Protein AF-A0A970KGZ6-F1 (afdb_monomer)

Solvent-accessible surface area (backbone atoms only — not comparable to full-atom values): 13836 Å² total; per-residue (Å²): 136,69,72,70,84,60,48,42,83,44,35,55,27,47,69,40,84,90,79,71,45,76,45,68,48,40,75,11,31,37,67,40,60,67,63,24,50,52,50,54,74,71,50,61,96,90,60,86,74,73,79,39,72,42,81,36,76,41,87,28,43,56,75,26,55,44,77,35,38,55,35,50,68,89,40,54,32,30,23,47,38,32,51,36,75,65,39,76,87,37,41,64,61,40,50,52,52,30,59,77,66,72,48,44,29,23,38,23,39,15,30,57,39,37,71,76,35,49,70,56,47,29,48,48,36,75,70,63,31,44,60,30,37,19,31,20,80,67,58,66,53,72,78,48,52,62,70,53,48,42,49,28,44,52,56,22,46,55,52,41,27,75,56,48,76,48,84,53,56,39,29,34,49,40,95,72,42,70,46,73,62,50,30,39,44,38,16,78,73,56,17,37,38,44,59,50,66,39,77,47,60,52,91,74,66,50,56,32,66,55,35,32,66,64,42,47,82,71,60,48,44,12,30,22,35,37,44,52,53,41,72,43,45,50,67,18,44,68,58,36,56,48,46,36,42,77,69,62,33,44,68,31,26,54,66,60,46,67,67,66,126

Nearest PDB structures (foldseek):
  6hm9-assembly1_A  TM=7.485E-01  e=3.552E-29  Bacillus anthracis
  6hpa-assembly1_A  TM=7.482E-01  e=5.480E-29  Bacillus anthracis
  7bkf-assembly1_A  TM=7.479E-01  e=1.387E-28  Bacillus anthracis
  5o6y-assembly1_A  TM=9.621E-01  e=3.958E-22  Bacillus cereus ATCC 14579
  5o6y-assembly4_D  TM=9.610E-01  e=2.872E-21  Bacillus cereus ATCC 14579

Secondary structure (DSSP, 8-state):
--GGGG-B--B--EEETTTTEEEPPB-EEEE-HHHHHHHHHHSPTTPPPPPPEEEE--SS-GGGGS-BSB--TTS-EEEEEEEESS-TTTHHHHHHHHHHTT---EEEE-HHHHHH-HHHHHHHHHTTPEEEE--SS---GGGS-HHHHHHHHHHHHHHHHHHHS----EEPPGGG---HHHHHHHHHTT-EEB--SEE--GGG---HHHHHHHHTTT--TTEEEEE-S-HHHHHHHHHHHHHHHHTTPEE--HHHHHH--

Mean predicted aligned error: 4.46 Å

Foldseek 3Di:
DDQVVQWFDKAAWAQDPVVRDTRFIGKTKDFPPVVQVVQVVVDDVPDDGDTDIDIHYDLFGPQLLDAAAFFDQVALAEAEEAEDPDQLVLLVLLLVLCVVLVFAHEYAYAQCSCVVVLVSLQVSLVSPHHYHHAFHPLDQLVPDDLVVLLVRGVVSQVSSCVRRVDRDQEYEYRPNDDDSSNSRSSSVVSHRHYDFPFELVCVVVDALVSSQVRDLVPDGQGGYYYDYSDPRCSVNVVVNSVSSVVVVHDYDYPCCRHPDD

Sequence (261 aa):
MIAEEYVTVPQDAYYDEATGELHGEVVGTWVDVAATVANILAAAPGERVQLVVLDVLPTIRRSLFEPVYRGNPERPYVSLAINVDWGQEILPKMLDVLDQHQVAATFFLTGRWAQANPALAKMIASRGHEIGNHGYWHAHPNSLSAKDLEKLIVDNENLLDELTGQSNKLFAPPYGEFNERVLATAASLGYRTILWSLDTRDWQDPSPQEIVNRIVPKAENGSIILMHPKANTVQALPQLIKGLREKNLRLVPVGELLWHD

pLDDT: mean 95.51, std 7.15, range [43.69, 98.94]

Radius of gyration: 22.19 Å; Cα contacts (8 Å, |Δi|>4): 539; chains: 1; bounding box: 51×38×76 Å

Structure (mmCIF, N/CA/C/O backbone):
data_AF-A0A970KGZ6-F1
#
_entry.id   AF-A0A970KGZ6-F1
#
loop_
_atom_site.group_PDB
_atom_site.id
_atom_site.type_symbol
_atom_site.label_atom_id
_atom_site.label_alt_id
_atom_site.label_comp_id
_atom_site.label_asym_id
_atom_site.label_entity_id
_atom_site.label_seq_id
_atom_site.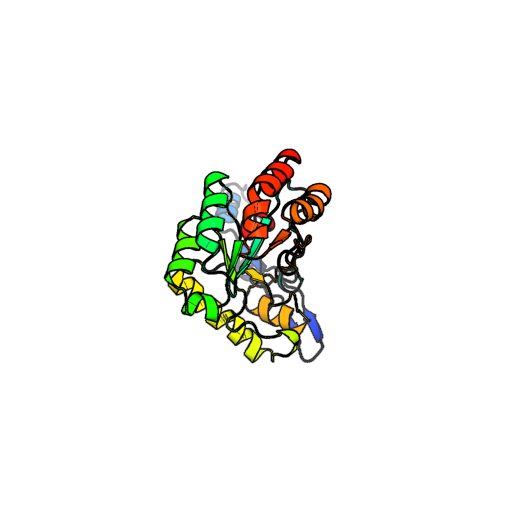pdbx_PDB_ins_code
_atom_site.Cartn_x
_atom_site.Cartn_y
_atom_site.Cartn_z
_atom_site.occupancy
_atom_site.B_iso_or_equiv
_atom_site.auth_seq_id
_atom_site.auth_comp_id
_atom_site.auth_asym_id
_atom_site.auth_atom_id
_atom_site.pdbx_PDB_model_num
ATOM 1 N N . MET A 1 1 ? 15.776 -9.618 -44.401 1.00 51.56 1 MET A N 1
ATOM 2 C CA . MET A 1 1 ? 16.091 -9.183 -43.027 1.00 51.56 1 MET A CA 1
ATOM 3 C C . MET A 1 1 ? 15.578 -10.252 -42.094 1.00 51.56 1 MET A C 1
ATOM 5 O O . MET A 1 1 ? 14.444 -10.680 -42.270 1.00 51.56 1 MET A O 1
ATOM 9 N N . ILE A 1 2 ? 16.427 -10.733 -41.195 1.00 56.06 2 ILE A N 1
ATOM 10 C CA . ILE A 1 2 ? 16.068 -11.706 -40.160 1.00 56.06 2 ILE A CA 1
ATOM 11 C C . ILE A 1 2 ? 15.562 -10.909 -38.955 1.00 56.06 2 ILE A C 1
ATOM 13 O O . ILE A 1 2 ? 16.212 -9.957 -38.538 1.00 56.06 2 ILE A O 1
ATOM 17 N N . ALA A 1 3 ? 14.378 -11.254 -38.443 1.00 59.91 3 ALA A N 1
ATOM 18 C CA . ALA A 1 3 ? 13.702 -10.526 -37.363 1.00 59.91 3 ALA A CA 1
ATOM 19 C C . ALA A 1 3 ? 14.538 -10.422 -36.069 1.00 59.91 3 ALA A C 1
ATOM 21 O O . ALA A 1 3 ? 14.301 -9.531 -35.260 1.00 59.91 3 ALA A O 1
ATOM 22 N N . GLU A 1 4 ? 15.534 -11.296 -35.902 1.00 63.09 4 GLU A N 1
ATOM 23 C CA . GLU A 1 4 ? 16.429 -11.371 -34.741 1.00 63.09 4 GLU A CA 1
ATOM 24 C C . GLU A 1 4 ? 17.232 -10.083 -34.495 1.00 63.09 4 GLU A C 1
ATOM 26 O O . GLU A 1 4 ? 17.502 -9.760 -33.345 1.00 63.09 4 GLU A O 1
ATOM 31 N N . GLU A 1 5 ? 17.548 -9.300 -35.533 1.00 73.00 5 GLU A N 1
ATOM 32 C CA . GLU A 1 5 ? 18.275 -8.023 -35.381 1.00 73.00 5 GLU A CA 1
ATOM 33 C C . GLU A 1 5 ? 17.427 -6.914 -34.727 1.00 73.00 5 GLU A C 1
ATOM 35 O O . GLU A 1 5 ? 17.964 -5.893 -34.303 1.00 73.00 5 GLU A O 1
ATOM 40 N N . TYR A 1 6 ? 16.106 -7.106 -34.643 1.00 74.44 6 TYR A N 1
ATOM 41 C CA . TYR A 1 6 ? 15.144 -6.126 -34.123 1.00 74.44 6 TYR A CA 1
ATOM 42 C C . TYR A 1 6 ? 14.560 -6.517 -32.763 1.00 74.44 6 TYR A C 1
ATOM 44 O O . TYR A 1 6 ? 13.757 -5.768 -32.200 1.00 74.44 6 TYR A O 1
ATOM 52 N N . VAL A 1 7 ? 14.954 -7.675 -32.229 1.00 85.62 7 VAL A N 1
ATOM 53 C CA . VAL A 1 7 ? 14.540 -8.135 -30.906 1.00 85.62 7 VAL A CA 1
ATOM 54 C C . VAL A 1 7 ? 15.624 -7.771 -29.902 1.00 85.62 7 VAL A C 1
ATOM 56 O O . VAL A 1 7 ? 16.755 -8.244 -29.998 1.00 85.62 7 VAL A O 1
ATOM 59 N N . THR A 1 8 ? 15.276 -6.946 -28.920 1.00 91.94 8 THR A N 1
ATOM 60 C CA . THR A 1 8 ? 16.162 -6.619 -27.799 1.00 91.94 8 THR A CA 1
ATOM 61 C C . THR A 1 8 ? 15.515 -7.060 -26.494 1.00 91.94 8 THR A C 1
ATOM 63 O O . THR A 1 8 ? 14.321 -6.859 -26.274 1.00 91.94 8 THR A O 1
ATOM 66 N N . VAL A 1 9 ? 16.295 -7.718 -25.635 1.00 91.12 9 VAL A N 1
ATOM 67 C CA . VAL A 1 9 ? 15.815 -8.190 -24.331 1.00 91.12 9 VAL A CA 1
ATOM 68 C C . VAL A 1 9 ? 15.761 -6.993 -23.376 1.00 91.12 9 VAL A C 1
ATOM 70 O O . VAL A 1 9 ? 16.773 -6.294 -23.261 1.00 91.12 9 VAL A O 1
ATOM 73 N N . PRO A 1 10 ? 14.625 -6.737 -22.698 1.00 94.62 10 PRO A N 1
ATOM 74 C CA . PRO A 1 10 ? 14.550 -5.668 -21.710 1.00 94.62 10 PRO A CA 1
ATOM 75 C C . PRO A 1 10 ? 15.503 -5.932 -20.544 1.00 94.62 10 PRO A C 1
ATOM 77 O O . PRO A 1 10 ? 15.764 -7.083 -20.189 1.00 94.62 10 PRO A O 1
ATOM 80 N N . GLN A 1 11 ? 15.997 -4.862 -19.928 1.00 95.88 11 GLN A N 1
ATOM 81 C CA . GLN A 1 11 ? 16.842 -4.941 -18.738 1.00 95.88 11 GLN A CA 1
ATOM 82 C C . GLN A 1 11 ? 16.155 -4.240 -17.576 1.00 95.88 11 GLN A C 1
ATOM 84 O O . GLN A 1 11 ? 15.704 -3.101 -17.704 1.00 95.88 11 GLN A O 1
ATOM 89 N N . ASP A 1 12 ? 16.083 -4.941 -16.453 1.00 96.12 12 ASP A N 1
ATOM 90 C CA . ASP A 1 12 ? 15.502 -4.444 -15.215 1.00 96.12 12 ASP A CA 1
ATOM 91 C C . ASP A 1 12 ? 16.343 -3.308 -14.616 1.00 96.12 12 ASP A C 1
ATOM 93 O O . ASP A 1 12 ? 17.575 -3.326 -14.666 1.00 96.12 12 ASP A O 1
ATOM 97 N N . ALA A 1 13 ? 15.666 -2.330 -14.014 1.00 95.75 13 ALA A N 1
ATOM 98 C CA . ALA A 1 13 ? 16.318 -1.370 -13.132 1.00 95.75 13 ALA A CA 1
ATOM 99 C C . ALA A 1 13 ? 16.872 -2.093 -11.897 1.00 95.75 13 ALA A C 1
ATOM 101 O O . ALA A 1 13 ? 16.233 -2.998 -11.356 1.00 95.75 13 ALA A O 1
ATOM 102 N N . TYR A 1 14 ? 18.033 -1.663 -11.410 1.00 94.62 14 TYR A N 1
ATOM 103 C CA . TYR A 1 14 ? 18.644 -2.234 -10.212 1.00 94.62 14 TYR A CA 1
ATOM 104 C C . TYR A 1 14 ? 19.423 -1.183 -9.422 1.00 94.62 14 TYR A C 1
ATOM 106 O O . TYR A 1 14 ? 19.911 -0.195 -9.972 1.00 94.62 14 TYR A O 1
ATOM 114 N N . TYR A 1 15 ? 19.540 -1.409 -8.117 1.00 94.06 15 TYR A N 1
ATOM 115 C CA . TYR A 1 15 ? 20.363 -0.600 -7.226 1.00 94.06 15 TYR A CA 1
ATOM 116 C C . TYR A 1 15 ? 21.698 -1.310 -6.997 1.00 94.06 15 TYR A C 1
ATOM 118 O O . TYR A 1 15 ? 21.719 -2.467 -6.572 1.00 94.06 15 TYR A O 1
ATOM 126 N N . ASP A 1 16 ? 22.801 -0.637 -7.304 1.00 92.50 16 ASP A N 1
ATOM 127 C CA . ASP A 1 16 ? 24.147 -1.139 -7.050 1.00 92.50 16 ASP A CA 1
ATOM 128 C C . ASP A 1 16 ? 24.566 -0.762 -5.624 1.00 92.50 16 ASP A C 1
ATOM 130 O O . ASP A 1 16 ? 24.870 0.392 -5.329 1.00 92.50 16 ASP A O 1
ATOM 134 N N . GLU A 1 17 ? 24.590 -1.741 -4.718 1.00 85.38 17 GLU A N 1
ATOM 135 C CA . GLU A 1 17 ? 24.978 -1.507 -3.323 1.00 85.38 17 GLU A CA 1
ATOM 136 C C . GLU A 1 17 ? 26.451 -1.097 -3.155 1.00 85.38 17 GLU A C 1
ATOM 138 O O . GLU A 1 17 ? 26.798 -0.474 -2.151 1.00 85.38 17 GLU A O 1
ATOM 143 N N . ALA A 1 18 ? 27.332 -1.445 -4.100 1.00 89.69 18 ALA A N 1
ATOM 144 C CA . ALA A 1 18 ? 28.751 -1.115 -4.009 1.00 89.69 18 ALA A CA 1
ATOM 145 C C . ALA A 1 18 ? 29.019 0.353 -4.363 1.00 89.69 18 ALA A C 1
ATOM 147 O O . ALA A 1 18 ? 29.930 0.963 -3.795 1.00 89.69 18 ALA A O 1
ATOM 148 N N . THR A 1 19 ? 28.241 0.915 -5.290 1.00 92.31 19 THR A N 1
ATOM 149 C CA . THR A 1 19 ? 28.380 2.308 -5.747 1.00 92.31 19 THR A CA 1
ATOM 150 C C . THR A 1 19 ? 27.342 3.250 -5.133 1.00 92.31 19 THR A C 1
ATOM 152 O O . THR A 1 19 ? 27.587 4.453 -5.061 1.00 92.31 19 THR A O 1
ATOM 155 N N . GLY A 1 20 ? 26.213 2.720 -4.654 1.00 89.06 20 GLY A N 1
ATOM 156 C CA . GLY A 1 20 ? 25.050 3.489 -4.207 1.00 89.06 20 GLY A CA 1
ATOM 157 C C . GLY A 1 20 ? 24.216 4.062 -5.359 1.00 89.06 20 GLY A C 1
ATOM 158 O O . GLY A 1 20 ? 23.405 4.962 -5.139 1.00 89.06 20 GLY A O 1
ATOM 159 N N . GLU A 1 21 ? 24.428 3.597 -6.594 1.00 93.62 21 GLU A N 1
ATOM 160 C CA . GLU A 1 21 ? 23.767 4.136 -7.783 1.00 93.62 21 GLU A CA 1
ATOM 161 C C . GLU A 1 21 ? 22.531 3.319 -8.187 1.00 93.62 21 GLU A C 1
ATOM 163 O O . GLU A 1 21 ? 22.540 2.088 -8.234 1.00 93.62 21 GLU A O 1
ATOM 168 N N . LEU A 1 22 ? 21.449 4.026 -8.531 1.00 94.31 22 LEU A N 1
ATOM 169 C CA . LEU A 1 22 ? 20.266 3.434 -9.154 1.00 94.31 22 LEU A CA 1
ATOM 170 C C . LEU A 1 22 ? 20.417 3.454 -10.676 1.00 94.31 22 LEU A C 1
ATOM 172 O O . LEU A 1 22 ? 20.326 4.513 -11.310 1.00 94.31 22 LEU A O 1
ATOM 176 N N . HIS A 1 23 ? 20.576 2.273 -11.261 1.00 95.06 23 HIS A N 1
ATOM 177 C CA . HIS A 1 23 ? 20.594 2.075 -12.701 1.00 95.06 23 HIS A CA 1
ATOM 178 C C . HIS A 1 23 ? 19.160 1.945 -13.217 1.00 95.06 23 HIS A C 1
ATOM 180 O O . HIS A 1 23 ? 18.370 1.141 -12.723 1.00 95.06 23 HIS A O 1
ATOM 186 N N . GLY A 1 24 ? 18.811 2.790 -14.190 1.00 93.25 24 GLY A N 1
ATOM 187 C CA . GLY A 1 24 ? 17.494 2.776 -14.820 1.00 93.25 24 GLY A CA 1
ATOM 188 C C . GLY A 1 24 ? 17.298 1.568 -15.728 1.00 93.25 24 GLY A C 1
ATOM 189 O O . GLY A 1 24 ? 18.258 0.950 -16.185 1.00 93.25 24 GLY A O 1
ATOM 190 N N . GLU A 1 25 ? 16.038 1.264 -15.997 1.00 95.44 25 GLU A N 1
ATOM 191 C CA . GLU A 1 25 ? 15.664 0.165 -16.866 1.00 95.44 25 GLU A CA 1
ATOM 192 C C . GLU A 1 25 ? 15.932 0.449 -18.355 1.00 95.44 25 GLU A C 1
ATOM 194 O O . GLU A 1 25 ? 15.947 1.602 -18.798 1.00 95.44 25 GLU A O 1
ATOM 199 N N . VAL A 1 26 ? 16.088 -0.615 -19.149 1.00 95.56 26 VAL A N 1
ATOM 200 C CA . VAL A 1 26 ? 16.177 -0.543 -20.616 1.00 95.56 26 VAL A CA 1
ATOM 201 C C . VAL A 1 26 ? 14.972 -1.254 -21.222 1.00 95.56 26 VAL A C 1
ATOM 203 O O . VAL A 1 26 ? 14.750 -2.439 -20.974 1.00 95.56 26 VAL A O 1
ATOM 206 N N . VAL A 1 27 ? 14.196 -0.528 -22.030 1.00 94.69 27 VAL A N 1
ATOM 207 C CA . VAL A 1 27 ? 13.050 -1.079 -22.767 1.00 94.69 27 VAL A CA 1
ATOM 208 C C . VAL A 1 27 ? 13.557 -1.967 -23.899 1.00 94.69 27 VAL A C 1
ATOM 210 O O . VAL A 1 27 ? 14.411 -1.557 -24.685 1.00 94.69 27 VAL A O 1
ATOM 213 N N . GLY A 1 28 ? 13.043 -3.193 -23.946 1.00 93.50 28 GLY A N 1
ATOM 214 C CA . GLY A 1 28 ? 13.308 -4.140 -25.017 1.00 93.50 28 GLY A CA 1
ATOM 215 C C . GLY A 1 28 ? 12.360 -3.938 -26.194 1.00 93.50 28 GLY A C 1
ATOM 216 O O . GLY A 1 28 ? 11.395 -3.180 -26.124 1.00 93.50 28 GLY A O 1
ATOM 217 N N . THR A 1 29 ? 12.589 -4.678 -27.269 1.00 94.12 29 THR A N 1
ATOM 218 C CA . THR A 1 29 ? 11.757 -4.639 -28.474 1.00 94.12 29 THR A CA 1
ATOM 219 C C . THR A 1 29 ? 11.398 -6.045 -28.921 1.00 94.12 29 THR A C 1
ATOM 221 O O . THR A 1 29 ? 12.220 -6.960 -28.867 1.00 94.12 29 THR A O 1
ATOM 224 N N . TRP A 1 30 ? 10.170 -6.216 -29.402 1.00 92.00 30 TRP A N 1
ATOM 225 C CA . TRP A 1 30 ? 9.694 -7.450 -30.017 1.00 92.00 30 TRP A CA 1
ATOM 226 C C . TRP A 1 30 ? 9.079 -7.164 -31.381 1.00 92.00 30 TRP A C 1
ATOM 228 O O . TRP A 1 30 ? 8.458 -6.124 -31.583 1.00 92.00 30 TRP A O 1
ATOM 238 N N . VAL A 1 31 ? 9.221 -8.092 -32.326 1.00 93.06 31 VAL A N 1
ATOM 239 C CA . VAL A 1 31 ? 8.595 -7.963 -33.646 1.00 93.06 31 VAL A CA 1
ATOM 240 C C . VAL A 1 31 ? 7.187 -8.546 -33.596 1.00 93.06 31 VAL A C 1
ATOM 242 O O . VAL A 1 31 ? 7.008 -9.743 -33.363 1.00 93.06 31 VAL A O 1
ATOM 245 N N . ASP A 1 32 ? 6.180 -7.723 -33.877 1.00 92.81 32 ASP A N 1
ATOM 246 C CA . ASP A 1 32 ? 4.829 -8.207 -34.140 1.00 92.81 32 ASP A CA 1
ATOM 247 C C . ASP A 1 32 ? 4.807 -8.873 -35.518 1.00 92.81 32 ASP A C 1
ATOM 249 O O . ASP A 1 32 ? 4.646 -8.235 -36.564 1.00 92.81 32 ASP A O 1
ATOM 253 N N . VAL A 1 33 ? 5.021 -10.189 -35.514 1.00 91.69 33 VAL A N 1
ATOM 254 C CA . VAL A 1 33 ? 5.060 -11.003 -36.731 1.00 91.69 33 VAL A CA 1
ATOM 255 C C . VAL A 1 33 ? 3.728 -10.934 -37.470 1.00 91.69 33 VAL A C 1
ATOM 257 O O . VAL A 1 33 ? 3.727 -10.847 -38.695 1.00 91.69 33 VAL A O 1
ATOM 260 N N . ALA A 1 34 ? 2.599 -10.942 -36.759 1.00 92.88 34 ALA A N 1
ATOM 261 C CA . ALA A 1 34 ? 1.285 -10.951 -37.389 1.00 92.88 34 ALA A CA 1
ATOM 262 C C . ALA A 1 34 ? 1.017 -9.628 -38.116 1.00 92.88 34 ALA A C 1
ATOM 264 O O . ALA A 1 34 ? 0.676 -9.637 -39.301 1.00 92.88 34 ALA A O 1
ATOM 265 N N . ALA A 1 35 ? 1.243 -8.496 -37.444 1.00 93.56 35 ALA A N 1
ATOM 266 C CA . ALA A 1 35 ? 1.078 -7.176 -38.044 1.00 93.56 35 ALA A CA 1
ATOM 267 C C . ALA A 1 35 ? 2.090 -6.931 -39.173 1.00 93.56 35 ALA A C 1
ATOM 269 O O . ALA A 1 35 ? 1.744 -6.401 -40.228 1.00 93.56 35 ALA A O 1
ATOM 270 N N . THR A 1 36 ? 3.330 -7.391 -39.000 1.00 93.81 36 THR A N 1
ATOM 271 C CA . THR A 1 36 ? 4.357 -7.308 -40.044 1.00 93.81 36 THR A CA 1
ATOM 272 C C . THR A 1 36 ? 3.960 -8.107 -41.286 1.00 93.81 36 THR A C 1
ATOM 274 O O . THR A 1 36 ? 4.046 -7.593 -42.399 1.00 93.81 36 THR A O 1
ATOM 277 N N . VAL A 1 37 ? 3.501 -9.353 -41.125 1.00 93.56 37 VAL A N 1
ATOM 278 C CA . VAL A 1 37 ? 3.049 -10.188 -42.249 1.00 93.56 37 VAL A CA 1
ATOM 279 C C . VAL A 1 37 ? 1.837 -9.564 -42.934 1.00 93.56 37 VAL A C 1
ATOM 281 O O . VAL A 1 37 ? 1.792 -9.536 -44.163 1.00 93.56 37 VAL A O 1
ATOM 284 N N . ALA A 1 38 ? 0.889 -9.009 -42.176 1.00 95.12 38 ALA A N 1
ATOM 285 C CA . ALA A 1 38 ? -0.247 -8.292 -42.747 1.00 95.12 38 ALA A CA 1
ATOM 286 C C . ALA A 1 38 ? 0.207 -7.113 -43.627 1.00 95.12 38 ALA A C 1
ATOM 288 O O . ALA A 1 38 ? -0.272 -6.971 -44.752 1.00 95.12 38 ALA A O 1
ATOM 289 N N . ASN A 1 39 ? 1.192 -6.335 -43.167 1.00 94.69 39 ASN A N 1
ATOM 290 C CA . ASN A 1 39 ? 1.766 -5.241 -43.951 1.00 94.69 39 ASN A CA 1
ATOM 291 C C . ASN A 1 39 ? 2.482 -5.746 -45.213 1.00 94.69 39 ASN A C 1
ATOM 293 O O . ASN A 1 39 ? 2.356 -5.134 -46.269 1.00 94.69 39 ASN A O 1
ATOM 297 N N . ILE A 1 40 ? 3.192 -6.878 -45.135 1.00 93.44 40 ILE A N 1
ATOM 298 C CA . ILE A 1 40 ? 3.841 -7.504 -46.300 1.00 93.44 40 ILE A CA 1
ATOM 299 C C . ILE A 1 40 ? 2.810 -7.916 -47.352 1.00 93.44 40 ILE A C 1
ATOM 301 O O . ILE A 1 40 ? 3.013 -7.663 -48.536 1.00 93.44 40 ILE A O 1
ATOM 305 N N . LEU A 1 41 ? 1.705 -8.534 -46.935 1.00 95.25 41 LEU A N 1
ATOM 306 C CA . LEU A 1 41 ? 0.660 -8.993 -47.853 1.00 95.25 41 LEU A CA 1
ATOM 307 C C . LEU A 1 41 ? -0.113 -7.838 -48.507 1.00 95.25 41 LEU A C 1
ATOM 309 O O . LEU A 1 41 ? -0.663 -8.019 -49.591 1.00 95.25 41 LEU A O 1
ATOM 313 N N . ALA A 1 42 ? -0.159 -6.672 -47.860 1.00 94.94 42 ALA A N 1
ATOM 314 C CA . ALA A 1 42 ? -0.823 -5.478 -48.376 1.00 94.94 42 ALA A CA 1
ATOM 315 C C . ALA A 1 42 ? 0.065 -4.618 -49.299 1.00 94.94 42 ALA A C 1
ATOM 317 O O . ALA A 1 42 ? -0.456 -3.742 -49.990 1.00 94.94 42 ALA A O 1
ATOM 318 N N . ALA A 1 43 ? 1.380 -4.844 -49.309 1.00 95.31 43 ALA A N 1
ATOM 319 C CA . ALA A 1 43 ? 2.341 -4.006 -50.018 1.00 95.31 43 ALA A CA 1
ATOM 320 C C . ALA A 1 43 ? 2.398 -4.291 -51.530 1.00 95.31 43 ALA A C 1
ATOM 322 O O . ALA A 1 43 ? 2.229 -5.426 -51.988 1.00 95.31 43 ALA A O 1
ATOM 323 N N . ALA A 1 44 ? 2.678 -3.258 -52.327 1.00 95.31 44 ALA A N 1
ATOM 324 C CA . ALA A 1 44 ? 2.847 -3.394 -53.770 1.00 95.31 44 ALA A CA 1
ATOM 325 C C . ALA A 1 44 ? 4.158 -4.129 -54.132 1.00 95.31 44 ALA A C 1
ATOM 327 O O . ALA A 1 44 ? 5.135 -4.089 -53.377 1.00 95.31 44 ALA A O 1
ATOM 328 N N . PRO A 1 45 ? 4.252 -4.768 -55.318 1.00 93.06 45 PRO A N 1
ATOM 329 C CA . PRO A 1 45 ? 5.495 -5.395 -55.761 1.00 93.06 45 PRO A CA 1
ATOM 330 C C . PRO A 1 45 ? 6.677 -4.413 -55.759 1.00 93.06 45 PRO A C 1
ATOM 332 O O . PRO A 1 45 ? 6.657 -3.397 -56.451 1.00 93.06 45 PRO A O 1
ATOM 335 N N . GLY A 1 46 ? 7.724 -4.736 -54.994 1.00 90.12 46 GLY A N 1
ATOM 336 C CA . GLY A 1 46 ? 8.930 -3.910 -54.857 1.00 90.12 46 GLY A CA 1
ATOM 337 C C . GLY A 1 46 ? 8.865 -2.838 -53.761 1.00 90.12 46 GLY A C 1
ATOM 338 O O . GLY A 1 46 ? 9.869 -2.168 -53.516 1.00 90.12 46 GLY A O 1
ATOM 339 N N . GLU A 1 47 ? 7.728 -2.692 -53.078 1.00 93.44 47 GLU A N 1
ATOM 340 C CA . GLU A 1 47 ? 7.588 -1.810 -51.922 1.00 93.44 47 GLU A CA 1
ATOM 341 C C . GLU A 1 47 ? 8.354 -2.361 -50.706 1.00 93.44 47 GLU A C 1
ATOM 343 O O . GLU A 1 47 ? 8.389 -3.566 -50.448 1.00 93.44 47 GLU A O 1
ATOM 348 N N . ARG A 1 48 ? 9.006 -1.468 -49.951 1.00 90.88 48 ARG A N 1
ATOM 349 C CA . ARG A 1 48 ? 9.705 -1.830 -48.711 1.00 90.88 48 ARG A CA 1
ATOM 350 C C . ARG A 1 48 ? 8.740 -1.757 -47.535 1.00 90.88 48 ARG A C 1
ATOM 352 O O . ARG A 1 48 ? 8.231 -0.684 -47.235 1.00 90.88 48 ARG A O 1
ATOM 359 N N . VAL A 1 49 ? 8.590 -2.866 -46.819 1.00 88.44 49 VAL A N 1
ATOM 360 C CA . VAL A 1 49 ? 7.791 -2.941 -45.592 1.00 88.44 49 VAL A CA 1
ATOM 361 C C . VAL A 1 49 ? 8.700 -2.887 -44.371 1.00 88.44 49 VAL A C 1
ATOM 363 O O . VAL A 1 49 ? 9.696 -3.609 -44.298 1.00 88.44 49 VAL A O 1
ATOM 366 N N . GLN A 1 50 ? 8.365 -2.013 -43.423 1.00 89.56 50 GLN A N 1
ATOM 367 C CA . GLN A 1 50 ? 9.028 -1.960 -42.121 1.00 89.56 50 GLN A CA 1
ATOM 368 C C . GLN A 1 50 ? 8.415 -2.994 -41.174 1.00 89.56 50 GLN A C 1
ATOM 370 O O . GLN A 1 50 ? 7.218 -3.279 -41.244 1.00 89.56 50 GLN A O 1
ATOM 375 N N . LEU A 1 51 ? 9.241 -3.541 -40.282 1.00 90.25 51 LEU A N 1
ATOM 376 C CA . LEU A 1 51 ? 8.754 -4.401 -39.210 1.00 90.25 51 LEU A CA 1
ATOM 377 C C . LEU A 1 51 ? 7.885 -3.581 -38.257 1.00 90.25 51 LEU A C 1
ATOM 379 O O . LEU A 1 51 ? 8.242 -2.461 -37.891 1.00 90.25 51 LEU A O 1
ATOM 383 N N . VAL A 1 52 ? 6.766 -4.162 -37.837 1.00 92.75 52 VAL A N 1
ATOM 384 C CA . VAL A 1 52 ? 5.995 -3.635 -36.713 1.00 92.75 52 VAL A CA 1
ATOM 385 C C . VAL A 1 52 ? 6.688 -4.108 -35.445 1.00 92.75 52 VAL A C 1
ATOM 387 O O . VAL A 1 52 ? 6.819 -5.312 -35.222 1.00 92.75 52 VAL A O 1
ATOM 390 N N . VAL A 1 53 ? 7.171 -3.161 -34.647 1.00 92.81 53 VAL A N 1
ATOM 391 C CA . VAL A 1 53 ? 7.855 -3.431 -33.382 1.00 92.81 53 VAL A CA 1
ATOM 392 C C . VAL A 1 53 ? 7.004 -2.958 -32.214 1.00 92.81 53 VAL A C 1
ATOM 394 O O . VAL A 1 53 ? 6.341 -1.925 -32.295 1.00 92.81 53 VAL A O 1
ATOM 397 N N . LEU A 1 54 ? 7.015 -3.744 -31.146 1.00 92.88 54 LEU A N 1
ATOM 398 C CA . LEU A 1 54 ? 6.351 -3.462 -29.883 1.00 92.88 54 LEU A CA 1
ATOM 399 C C . LEU A 1 54 ? 7.407 -3.290 -28.797 1.00 92.88 54 LEU A C 1
ATOM 401 O O . LEU A 1 54 ? 8.384 -4.044 -28.756 1.00 92.88 54 LEU A O 1
ATOM 405 N N . ASP A 1 55 ? 7.171 -2.340 -27.900 1.00 94.25 55 ASP A N 1
ATOM 406 C CA . ASP A 1 55 ? 7.989 -2.169 -26.706 1.00 94.25 55 ASP A CA 1
ATOM 407 C C . ASP A 1 55 ? 7.717 -3.310 -25.724 1.00 94.25 55 ASP A C 1
ATOM 409 O O . ASP A 1 55 ? 6.569 -3.625 -25.395 1.00 94.25 55 ASP A O 1
ATOM 413 N N . VAL A 1 56 ? 8.791 -3.915 -25.225 1.00 92.38 56 VAL A N 1
ATOM 414 C CA . VAL A 1 56 ? 8.741 -4.890 -24.137 1.00 92.38 56 VAL A CA 1
ATOM 415 C C . VAL A 1 56 ? 9.291 -4.211 -22.900 1.00 92.38 56 VAL A C 1
ATOM 417 O O . VAL A 1 56 ? 10.485 -3.932 -22.797 1.00 92.38 56 VAL A O 1
ATOM 420 N N . LEU A 1 57 ? 8.404 -3.917 -21.956 1.00 91.25 57 LEU A N 1
ATOM 421 C CA . LEU A 1 57 ? 8.800 -3.266 -20.719 1.00 91.25 57 LEU A CA 1
ATOM 422 C C . LEU A 1 57 ? 9.463 -4.276 -19.765 1.00 91.25 57 LEU A C 1
ATOM 424 O O . LEU A 1 57 ? 9.017 -5.423 -19.690 1.00 91.25 57 LEU A O 1
ATOM 428 N N . PRO A 1 58 ? 10.483 -3.853 -19.005 1.00 92.06 58 PRO A N 1
ATOM 429 C CA . PRO A 1 58 ? 11.093 -4.674 -17.968 1.00 92.06 58 PRO A CA 1
ATOM 430 C C . PRO A 1 58 ? 10.149 -4.875 -16.779 1.00 92.06 58 PRO A C 1
ATOM 432 O O . PRO A 1 58 ? 9.171 -4.130 -16.594 1.00 92.06 58 PRO A O 1
ATOM 435 N N . THR A 1 59 ? 10.467 -5.890 -15.977 1.00 91.81 59 THR A N 1
ATOM 436 C CA . THR A 1 59 ? 9.693 -6.289 -14.797 1.00 91.81 59 THR A CA 1
ATOM 437 C C . THR A 1 59 ? 9.932 -5.302 -13.663 1.00 91.81 59 THR A C 1
ATOM 439 O O . THR A 1 59 ? 8.983 -4.797 -13.062 1.00 91.81 59 THR A O 1
ATOM 442 N N . ILE A 1 60 ? 11.201 -4.985 -13.405 1.00 95.19 60 ILE A N 1
ATOM 443 C CA . ILE A 1 60 ? 11.613 -4.021 -12.391 1.00 95.19 60 ILE A CA 1
ATOM 444 C C . ILE A 1 60 ? 11.932 -2.702 -13.083 1.00 95.19 60 ILE A C 1
ATOM 446 O O . ILE A 1 60 ? 12.784 -2.612 -13.964 1.00 95.19 60 ILE A O 1
ATOM 450 N N . ARG A 1 61 ? 11.228 -1.653 -12.668 1.00 94.06 61 ARG A N 1
ATOM 451 C CA . ARG A 1 61 ? 11.364 -0.298 -13.209 1.00 94.06 61 ARG A CA 1
ATOM 452 C C . ARG A 1 61 ? 11.854 0.642 -12.129 1.00 94.06 61 ARG A C 1
ATOM 454 O O . ARG A 1 61 ? 11.570 0.418 -10.952 1.00 94.06 61 ARG A O 1
ATOM 461 N N . ARG A 1 62 ? 12.484 1.748 -12.518 1.00 93.94 62 ARG A N 1
ATOM 462 C CA . ARG A 1 62 ? 12.962 2.789 -11.598 1.00 93.94 62 ARG A CA 1
ATOM 463 C C . ARG A 1 62 ? 11.879 3.241 -10.613 1.00 93.94 62 ARG A C 1
ATOM 465 O O . ARG A 1 62 ? 12.160 3.418 -9.436 1.00 93.94 62 ARG A O 1
ATOM 472 N N . SER A 1 63 ? 10.628 3.324 -11.072 1.00 93.06 63 SER A N 1
ATOM 473 C CA . SER A 1 63 ? 9.470 3.677 -10.233 1.00 93.06 63 SER A CA 1
ATOM 474 C C . SER A 1 63 ? 9.206 2.735 -9.045 1.00 93.06 63 SER A C 1
ATOM 476 O O . SER A 1 63 ? 8.491 3.126 -8.127 1.00 93.06 63 SER A O 1
ATOM 478 N N . LEU A 1 64 ? 9.748 1.508 -9.027 1.00 95.75 64 LEU A N 1
ATOM 479 C CA . LEU A 1 64 ? 9.649 0.605 -7.869 1.00 95.75 64 LEU A CA 1
ATOM 480 C C . LEU A 1 64 ? 10.565 1.026 -6.713 1.00 95.75 64 LEU A C 1
ATOM 482 O O . LEU A 1 64 ? 10.252 0.745 -5.559 1.00 95.75 64 LEU A O 1
ATOM 486 N N . PHE A 1 65 ? 11.657 1.735 -7.009 1.00 96.50 65 PHE A N 1
ATOM 487 C CA . PHE A 1 65 ? 12.632 2.209 -6.023 1.00 96.50 65 PHE A CA 1
ATOM 488 C C . PHE A 1 65 ? 12.199 3.508 -5.333 1.0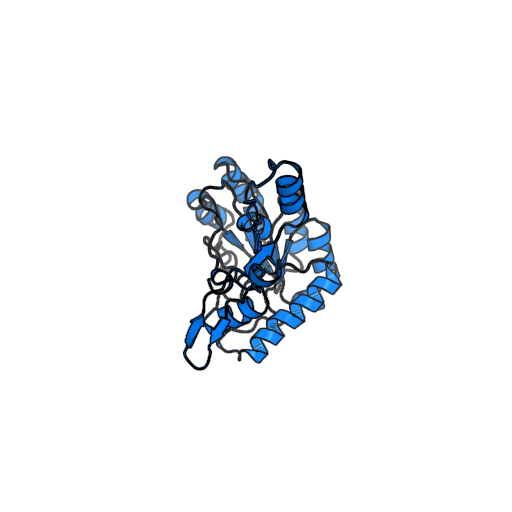0 96.50 65 PHE A C 1
ATOM 490 O O . PHE A 1 65 ? 12.912 4.008 -4.467 1.00 96.50 65 PHE A O 1
ATOM 497 N N . GLU A 1 66 ? 11.047 4.070 -5.700 1.00 95.75 66 GLU A N 1
ATOM 498 C CA . GLU A 1 66 ? 10.532 5.317 -5.143 1.00 95.75 66 GLU A CA 1
ATOM 499 C C . GLU A 1 66 ? 9.348 5.042 -4.201 1.00 95.75 66 GLU A C 1
ATOM 501 O O . GLU A 1 66 ? 8.458 4.249 -4.529 1.00 95.75 66 GLU A O 1
ATOM 506 N N . PRO A 1 67 ? 9.296 5.686 -3.020 1.00 97.25 67 PRO A N 1
ATOM 507 C CA . PRO A 1 67 ? 8.157 5.554 -2.126 1.00 97.25 67 PRO A CA 1
ATOM 508 C C . PRO A 1 67 ? 6.917 6.238 -2.713 1.00 97.25 67 PRO A C 1
ATOM 510 O O . PRO A 1 67 ? 6.957 7.380 -3.175 1.00 97.25 67 PRO A O 1
ATOM 513 N N . VAL A 1 68 ? 5.776 5.563 -2.618 1.00 97.88 68 VAL A N 1
ATOM 514 C CA . VAL A 1 68 ? 4.491 6.061 -3.105 1.00 97.88 68 VAL A CA 1
ATOM 515 C C . VAL A 1 68 ? 3.700 6.668 -1.950 1.00 97.88 68 VAL A C 1
ATOM 517 O O . VAL A 1 68 ? 3.192 5.960 -1.086 1.00 97.88 68 VAL A O 1
ATOM 520 N N . TYR A 1 69 ? 3.552 7.992 -1.952 1.00 97.81 69 TYR A N 1
ATOM 521 C CA . TYR A 1 69 ? 2.714 8.714 -0.980 1.00 97.81 69 TYR A CA 1
ATOM 522 C C . TYR A 1 69 ? 1.287 8.958 -1.479 1.00 97.81 69 TYR A C 1
ATOM 524 O O . TYR A 1 69 ? 0.376 9.211 -0.686 1.00 97.81 69 TYR A O 1
ATOM 532 N N . ARG A 1 70 ? 1.101 8.931 -2.800 1.00 96.19 70 ARG A N 1
ATOM 533 C CA . ARG A 1 70 ? -0.160 9.221 -3.478 1.00 96.19 70 ARG A CA 1
ATOM 534 C C . ARG A 1 70 ? -0.243 8.539 -4.834 1.00 96.19 70 ARG A C 1
ATOM 536 O O . ARG A 1 70 ? 0.785 8.264 -5.443 1.00 96.19 70 ARG A O 1
ATOM 543 N N . GLY A 1 71 ? -1.468 8.327 -5.298 1.00 95.19 71 GLY A N 1
ATOM 544 C CA . GLY A 1 71 ? -1.760 7.948 -6.676 1.00 95.19 71 GLY A CA 1
ATOM 545 C C . GLY A 1 71 ? -1.840 9.136 -7.630 1.00 95.19 71 GLY A C 1
ATOM 546 O O . GLY A 1 71 ? -1.376 10.238 -7.326 1.00 95.19 71 GLY A O 1
ATOM 547 N N . ASN A 1 72 ? -2.467 8.900 -8.784 1.00 91.19 72 ASN A N 1
ATOM 548 C CA . ASN A 1 72 ? -2.596 9.885 -9.854 1.00 91.19 72 ASN A CA 1
ATOM 549 C C . ASN A 1 72 ? -3.440 11.109 -9.405 1.00 91.19 72 ASN A C 1
ATOM 551 O O . ASN A 1 72 ? -4.617 10.941 -9.071 1.00 91.19 72 ASN A O 1
ATOM 555 N N . PRO A 1 73 ? -2.887 12.341 -9.426 1.00 92.31 73 PRO A N 1
ATOM 556 C CA . PRO A 1 73 ? -3.598 13.551 -9.001 1.00 92.31 73 PRO A CA 1
ATOM 557 C C . PRO A 1 73 ? -4.725 13.982 -9.957 1.00 92.31 73 PRO A C 1
ATOM 559 O O . PRO A 1 73 ? -5.568 14.803 -9.598 1.00 92.31 73 PRO A O 1
ATOM 562 N N . GLU A 1 74 ? -4.782 13.437 -11.168 1.00 92.62 74 GLU A N 1
ATOM 563 C CA . GLU A 1 74 ? -5.826 13.739 -12.152 1.00 92.62 74 GLU A CA 1
ATOM 564 C C . GLU A 1 74 ? -7.067 12.855 -11.975 1.00 92.62 74 GLU A C 1
ATOM 566 O O . GLU A 1 74 ? -8.131 13.153 -12.520 1.00 92.62 74 GLU A O 1
ATOM 571 N N . ARG A 1 75 ? -6.965 11.784 -11.178 1.00 91.81 75 ARG A N 1
ATOM 572 C CA . ARG A 1 75 ? -8.063 10.843 -10.942 1.00 91.81 75 ARG A CA 1
ATOM 573 C C . ARG A 1 75 ? -8.765 11.146 -9.624 1.00 91.81 75 ARG A C 1
ATOM 575 O O . ARG A 1 75 ? -8.093 11.252 -8.599 1.00 91.81 75 ARG A O 1
ATOM 582 N N . PRO A 1 76 ? -10.109 11.216 -9.592 1.00 96.25 76 PRO A N 1
ATOM 583 C CA . PRO A 1 76 ? -10.866 11.526 -8.382 1.00 96.25 76 PRO A CA 1
ATOM 584 C C . PRO A 1 76 ? -10.960 10.321 -7.438 1.00 96.25 76 PRO A C 1
ATOM 586 O O . PRO A 1 76 ? -12.041 9.956 -6.986 1.00 96.25 76 PRO A O 1
ATOM 589 N N . TYR A 1 77 ? -9.839 9.647 -7.189 1.00 97.50 77 TYR A N 1
ATOM 590 C CA . TYR A 1 77 ? -9.734 8.431 -6.393 1.00 97.50 77 TYR A CA 1
ATOM 591 C C . TYR A 1 77 ? -9.009 8.715 -5.077 1.00 97.50 77 TYR A C 1
ATOM 593 O O . TYR A 1 77 ? -8.132 9.574 -5.007 1.00 97.50 77 TYR A O 1
ATOM 601 N N . VAL A 1 78 ? -9.383 7.984 -4.033 1.00 98.44 78 VAL A N 1
ATOM 602 C CA . VAL A 1 78 ? -8.759 8.015 -2.707 1.00 98.44 78 VAL A CA 1
ATOM 603 C C . VAL A 1 78 ? -8.729 6.597 -2.144 1.00 98.44 78 VAL A C 1
ATOM 605 O O . VAL A 1 78 ? -9.654 5.823 -2.386 1.00 98.44 78 VAL A O 1
ATOM 608 N N . SER A 1 79 ? -7.705 6.252 -1.370 1.00 98.62 79 SER A N 1
ATOM 609 C CA . SER A 1 79 ? -7.590 4.923 -0.760 1.00 98.62 79 SER A CA 1
ATOM 610 C C . SER A 1 79 ? -7.515 4.983 0.754 1.00 98.62 79 SER A C 1
ATOM 612 O O . SER A 1 79 ? -6.886 5.870 1.335 1.00 98.62 79 SER A O 1
ATOM 614 N N . LEU A 1 80 ? -8.137 3.990 1.389 1.00 98.88 80 LEU A N 1
ATOM 615 C CA . LEU A 1 80 ? -7.957 3.695 2.805 1.00 98.88 80 LEU A CA 1
ATOM 616 C C . LEU A 1 80 ? -6.901 2.588 2.918 1.00 98.88 80 LEU A C 1
ATOM 618 O O . LEU A 1 80 ? -7.119 1.483 2.419 1.00 98.88 80 LEU A O 1
ATOM 622 N N . ALA A 1 81 ? -5.769 2.903 3.545 1.00 98.81 81 ALA A N 1
ATOM 623 C CA . ALA A 1 81 ? -4.686 1.969 3.832 1.00 98.81 81 ALA A CA 1
ATOM 624 C C . ALA A 1 81 ? -4.732 1.609 5.322 1.00 98.81 81 ALA A C 1
ATOM 626 O O . ALA A 1 81 ? -4.513 2.465 6.183 1.00 98.81 81 ALA A O 1
ATOM 627 N N . ILE A 1 82 ? -5.070 0.356 5.621 1.00 98.88 82 ILE A N 1
ATOM 628 C CA . ILE A 1 82 ? -5.309 -0.127 6.981 1.00 98.88 82 ILE A CA 1
ATOM 629 C C . ILE A 1 82 ? -4.147 -1.035 7.381 1.00 98.88 82 ILE A C 1
ATOM 631 O O . ILE A 1 82 ? -4.056 -2.166 6.908 1.00 98.88 82 ILE A O 1
ATOM 635 N N . ASN A 1 83 ? -3.267 -0.555 8.258 1.00 98.75 83 ASN A N 1
ATOM 636 C CA . ASN A 1 83 ? -2.158 -1.359 8.771 1.00 98.75 83 ASN A CA 1
ATOM 637 C C . ASN A 1 83 ? -2.642 -2.233 9.931 1.00 98.75 83 ASN A C 1
ATOM 639 O O . ASN A 1 83 ? -3.260 -1.742 10.881 1.00 98.75 83 ASN A O 1
ATOM 643 N N . VAL A 1 84 ? -2.351 -3.532 9.864 1.00 98.62 84 VAL A N 1
ATOM 644 C CA . VAL A 1 84 ? -2.820 -4.525 10.833 1.00 98.62 84 VAL A CA 1
ATOM 645 C C . VAL A 1 84 ? -1.656 -5.341 11.371 1.00 98.62 84 VAL A C 1
ATOM 647 O O . VAL A 1 84 ? -1.057 -6.166 10.684 1.00 98.62 84 VAL A O 1
ATOM 650 N N . ASP A 1 85 ? -1.410 -5.140 12.658 1.00 97.88 85 ASP A N 1
ATOM 651 C CA . ASP A 1 85 ? -0.520 -5.957 13.482 1.00 97.88 85 ASP A CA 1
ATOM 652 C C . ASP A 1 85 ? -1.185 -6.366 14.820 1.00 97.88 85 ASP A C 1
ATOM 654 O O . ASP A 1 85 ? -0.658 -7.166 15.590 1.00 97.88 85 ASP A O 1
ATOM 658 N N . TRP A 1 86 ? -2.383 -5.832 15.084 1.00 97.56 86 TRP A N 1
ATOM 659 C CA . TRP A 1 86 ? -3.240 -6.038 16.258 1.00 97.56 86 TRP A CA 1
ATOM 660 C C . TRP A 1 86 ? -4.682 -5.607 15.910 1.00 97.56 86 TRP A C 1
ATOM 662 O O . TRP A 1 86 ? -4.949 -5.223 14.773 1.00 97.56 86 TRP A O 1
ATOM 672 N N . GLY A 1 87 ? -5.621 -5.665 16.862 1.00 97.19 87 GLY A N 1
ATOM 673 C CA . GLY A 1 87 ? -6.996 -5.154 16.698 1.00 97.19 87 GLY A CA 1
ATOM 674 C C . GLY A 1 87 ? -7.980 -6.163 16.101 1.00 97.19 87 GLY A C 1
ATOM 675 O O . GLY A 1 87 ? -8.984 -5.790 15.489 1.00 97.19 87 GLY A O 1
ATOM 676 N N . GLN A 1 88 ? -7.702 -7.456 16.284 1.00 98.25 88 GLN A N 1
ATOM 677 C CA . GLN A 1 88 ? -8.533 -8.572 15.829 1.00 98.25 88 GLN A CA 1
ATOM 678 C C . GLN A 1 88 ? -9.995 -8.486 16.298 1.00 98.25 88 GLN A C 1
ATOM 680 O O . GLN A 1 88 ? -10.902 -8.909 15.587 1.00 98.25 88 GLN A O 1
ATOM 685 N N . GLU A 1 89 ? -10.243 -7.898 17.465 1.00 98.12 89 GLU A N 1
ATOM 686 C CA . GLU A 1 89 ? -11.567 -7.687 18.048 1.00 98.12 89 GLU A CA 1
ATOM 687 C C . GLU A 1 89 ? -12.343 -6.526 17.404 1.00 98.12 89 GLU A C 1
ATOM 689 O O . GLU A 1 89 ? -13.571 -6.461 17.507 1.00 98.12 89 GLU A O 1
ATOM 694 N N . ILE A 1 90 ? -11.638 -5.610 16.733 1.00 98.50 90 ILE A N 1
ATOM 695 C CA . ILE A 1 90 ? -12.213 -4.434 16.071 1.00 98.50 90 ILE A CA 1
ATOM 696 C C . ILE A 1 90 ? -12.509 -4.718 14.597 1.00 98.50 90 ILE A C 1
ATOM 698 O O . ILE A 1 90 ? -13.510 -4.224 14.071 1.00 98.50 90 ILE A O 1
ATOM 702 N N . LEU A 1 91 ? -11.680 -5.536 13.944 1.00 98.50 91 LEU A N 1
ATOM 703 C CA . LEU A 1 91 ? -11.771 -5.823 12.512 1.00 98.50 91 LEU A CA 1
ATOM 704 C C . LEU A 1 91 ? -13.165 -6.257 12.033 1.00 98.50 91 LEU A C 1
ATOM 706 O O . LEU A 1 91 ? -13.612 -5.684 11.044 1.00 98.50 91 LEU A O 1
ATOM 710 N N . PRO A 1 92 ? -13.906 -7.164 12.704 1.00 98.62 92 PRO A N 1
ATOM 711 C CA . PRO A 1 92 ? -15.255 -7.518 12.260 1.00 98.62 92 PRO A CA 1
ATOM 712 C C . PRO A 1 92 ? -16.179 -6.300 12.124 1.00 98.62 92 PRO A C 1
ATOM 714 O O . PRO A 1 92 ? -16.834 -6.136 11.103 1.00 98.62 92 PRO A O 1
ATOM 717 N N . LYS A 1 93 ? -16.156 -5.385 13.104 1.00 98.75 93 LYS A N 1
ATOM 718 C CA . LYS A 1 93 ? -16.969 -4.159 13.071 1.00 98.75 93 LYS A CA 1
ATOM 719 C C . LYS A 1 93 ? -16.500 -3.187 11.993 1.00 98.75 93 LYS A C 1
ATOM 721 O O . LYS A 1 93 ? -17.323 -2.521 11.378 1.00 98.75 93 LYS A O 1
ATOM 726 N N . MET A 1 94 ? -15.188 -3.082 11.785 1.00 98.81 94 MET A N 1
ATOM 727 C CA . MET A 1 94 ? -14.626 -2.263 10.711 1.00 98.81 94 MET A CA 1
ATOM 728 C C . MET A 1 94 ? -15.095 -2.759 9.341 1.00 98.81 94 MET A C 1
ATOM 730 O O . MET A 1 94 ? -15.575 -1.960 8.544 1.00 98.81 94 MET A O 1
ATOM 734 N N . LEU A 1 95 ? -15.003 -4.069 9.103 1.00 98.88 95 LEU A N 1
ATOM 735 C CA . LEU A 1 95 ? -15.448 -4.709 7.867 1.00 98.88 95 LEU A CA 1
ATOM 736 C C . LEU A 1 95 ? -1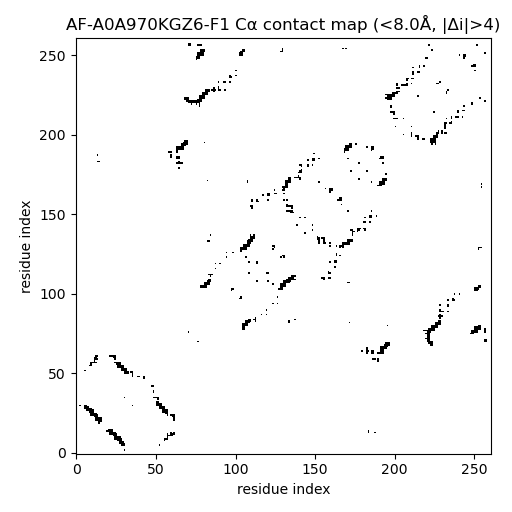6.954 -4.520 7.657 1.00 98.88 95 LEU A C 1
ATOM 738 O O . LEU A 1 95 ? -17.360 -4.122 6.574 1.00 98.88 95 LEU A O 1
ATOM 742 N N . ASP A 1 96 ? -17.772 -4.686 8.701 1.00 98.81 96 ASP A N 1
ATOM 743 C CA . ASP A 1 96 ? -19.218 -4.450 8.609 1.00 98.81 96 ASP A CA 1
ATOM 744 C C . ASP A 1 96 ? -19.546 -3.003 8.191 1.00 98.81 96 ASP A C 1
ATOM 746 O O . ASP A 1 96 ? -20.448 -2.781 7.384 1.00 98.81 96 ASP A O 1
ATOM 750 N N . VAL A 1 97 ? -18.810 -2.007 8.701 1.00 98.81 97 VAL A N 1
ATOM 751 C CA . VAL A 1 97 ? -18.974 -0.604 8.282 1.00 98.81 97 VAL A CA 1
ATOM 752 C C . VAL A 1 97 ? -18.538 -0.407 6.827 1.00 98.81 97 VAL A C 1
ATOM 754 O O . VAL A 1 97 ? -19.232 0.271 6.070 1.00 98.81 97 VAL A O 1
ATOM 757 N N . LEU A 1 98 ? -17.415 -0.994 6.408 1.00 98.81 98 LEU A N 1
ATOM 758 C CA . LEU A 1 98 ? -16.955 -0.908 5.019 1.00 98.81 98 LEU A CA 1
ATOM 759 C C . LEU A 1 98 ? -17.965 -1.548 4.048 1.00 98.81 98 LEU A C 1
ATOM 761 O O . LEU A 1 98 ? -18.298 -0.928 3.036 1.00 98.81 98 LEU A O 1
ATOM 765 N N . ASP A 1 99 ? -18.530 -2.706 4.400 1.00 98.75 99 ASP A N 1
ATOM 766 C CA . ASP A 1 99 ? -19.564 -3.410 3.631 1.00 98.75 99 ASP A CA 1
ATOM 767 C C . ASP A 1 99 ? -20.849 -2.580 3.511 1.00 98.75 99 ASP A C 1
ATOM 769 O O . ASP A 1 99 ? -21.365 -2.374 2.410 1.00 98.75 99 ASP A O 1
ATOM 773 N N . GLN A 1 100 ? -21.344 -2.037 4.632 1.00 98.62 100 GLN A N 1
ATOM 774 C CA . GLN A 1 100 ? -22.531 -1.167 4.662 1.00 98.62 100 GLN A CA 1
ATOM 775 C C . GLN A 1 100 ? -22.383 0.046 3.744 1.00 98.62 100 GLN A C 1
ATOM 777 O O . GLN A 1 100 ? -23.360 0.521 3.162 1.00 98.62 100 GLN A O 1
ATOM 782 N N . HIS A 1 101 ? -21.159 0.551 3.618 1.00 98.56 101 HIS A N 1
ATOM 783 C CA . HIS A 1 101 ? -20.848 1.687 2.772 1.00 98.56 101 HIS A CA 1
ATOM 784 C C . HIS A 1 101 ? -20.380 1.300 1.367 1.00 98.56 101 HIS A C 1
ATOM 786 O O . HIS A 1 101 ? -20.179 2.213 0.564 1.00 98.56 101 HIS A O 1
ATOM 792 N N . GLN A 1 102 ? -20.250 0.009 1.046 1.00 98.38 102 GLN A N 1
ATOM 793 C CA . GLN A 1 102 ? -19.740 -0.499 -0.232 1.00 98.38 102 GLN A CA 1
ATOM 794 C C . GLN A 1 102 ? -18.355 0.076 -0.566 1.00 98.38 102 GLN A C 1
ATOM 796 O O . GLN A 1 102 ? -18.148 0.682 -1.619 1.00 98.38 102 GLN A O 1
ATOM 801 N N . VAL A 1 103 ? -17.420 -0.033 0.377 1.00 98.56 103 VAL A N 1
ATOM 802 C CA . VAL A 1 103 ? -16.042 0.448 0.229 1.00 98.56 103 VAL A CA 1
ATOM 803 C C . VAL A 1 103 ? -15.077 -0.726 0.324 1.00 98.56 103 VAL A C 1
ATOM 805 O O . VAL A 1 103 ? -14.984 -1.372 1.362 1.00 98.56 103 VAL A O 1
ATOM 808 N N . ALA A 1 104 ? -14.300 -0.943 -0.735 1.00 98.12 104 ALA A N 1
ATOM 809 C CA . ALA A 1 104 ? -13.101 -1.768 -0.675 1.00 98.12 104 ALA A CA 1
ATOM 810 C C . ALA A 1 104 ? -11.900 -0.913 -0.228 1.00 98.12 104 ALA A C 1
ATOM 812 O O . ALA A 1 104 ? -11.819 0.279 -0.525 1.00 98.12 104 ALA A O 1
ATOM 813 N N . ALA A 1 105 ? -10.977 -1.526 0.505 1.00 98.69 105 ALA A N 1
ATOM 814 C CA . ALA A 1 105 ? -9.807 -0.893 1.107 1.00 98.69 105 ALA A CA 1
ATOM 815 C C . ALA A 1 105 ? -8.621 -1.853 0.992 1.00 98.69 105 ALA A C 1
ATOM 817 O O . ALA A 1 105 ? -8.822 -3.035 0.692 1.00 98.69 105 ALA A O 1
ATOM 818 N N . THR A 1 106 ? -7.416 -1.358 1.264 1.00 98.94 106 THR A N 1
ATOM 819 C CA . THR A 1 106 ? -6.209 -2.190 1.304 1.00 98.94 106 THR A CA 1
ATOM 820 C C . THR A 1 106 ? -5.806 -2.427 2.747 1.00 98.94 106 THR A C 1
ATOM 822 O O . THR A 1 106 ? -5.561 -1.477 3.492 1.00 98.94 106 THR A O 1
ATOM 825 N N . PHE A 1 107 ? -5.725 -3.694 3.140 1.00 98.88 107 PHE A N 1
ATOM 826 C CA . PHE A 1 107 ? -5.261 -4.109 4.456 1.00 98.88 107 PHE A CA 1
ATOM 827 C C . PHE A 1 107 ? -3.821 -4.601 4.353 1.00 98.88 107 PHE A C 1
ATOM 829 O O . PHE A 1 107 ? -3.554 -5.640 3.752 1.00 98.88 107 PHE A O 1
ATOM 836 N N . PHE A 1 108 ? -2.894 -3.862 4.955 1.00 98.88 108 PHE A N 1
ATOM 837 C CA . PHE A 1 108 ? -1.494 -4.250 5.059 1.00 98.88 108 PHE A CA 1
ATOM 838 C C . PHE A 1 108 ? -1.316 -5.103 6.312 1.00 98.88 108 PHE A C 1
ATOM 840 O O . PHE A 1 108 ? -1.352 -4.592 7.432 1.00 98.88 108 PHE A O 1
ATOM 847 N N . LEU A 1 109 ? -1.152 -6.411 6.123 1.00 98.81 109 LEU A N 1
ATOM 848 C CA . LEU A 1 109 ? -1.116 -7.383 7.214 1.00 98.81 109 LEU A CA 1
ATOM 849 C C . LEU A 1 109 ? 0.322 -7.760 7.564 1.00 98.81 109 LEU A C 1
ATOM 851 O O . LEU A 1 109 ? 1.128 -8.042 6.668 1.00 98.81 109 LEU A O 1
ATOM 855 N N . THR A 1 110 ? 0.643 -7.825 8.857 1.00 98.81 110 THR A N 1
ATOM 856 C CA . THR A 1 110 ? 1.882 -8.483 9.281 1.00 98.81 110 THR A CA 1
ATOM 857 C C . THR A 1 110 ? 1.730 -9.997 9.259 1.00 98.81 110 THR A C 1
ATOM 859 O O . THR A 1 110 ? 0.669 -10.543 9.580 1.00 98.81 110 THR A O 1
ATOM 862 N N . GLY A 1 111 ? 2.814 -10.696 8.929 1.00 98.56 111 GLY A N 1
ATOM 863 C CA . GLY A 1 111 ? 2.809 -12.160 8.857 1.00 98.56 111 GLY A CA 1
ATOM 864 C C . GLY A 1 111 ? 2.532 -12.812 10.208 1.00 98.56 111 GLY A C 1
ATOM 865 O O . GLY A 1 111 ? 1.701 -13.710 10.312 1.00 98.56 111 GLY A O 1
ATOM 866 N N . ARG A 1 112 ? 3.131 -12.290 11.284 1.00 98.44 112 ARG A N 1
ATOM 867 C CA . ARG A 1 112 ? 2.895 -12.754 12.657 1.00 98.44 112 ARG A CA 1
ATOM 868 C C . ARG A 1 112 ? 1.427 -12.628 13.058 1.00 98.44 112 ARG A C 1
ATOM 870 O O . ARG A 1 112 ? 0.899 -13.515 13.728 1.00 98.44 112 ARG A O 1
ATOM 877 N N . TRP A 1 113 ? 0.760 -11.550 12.641 1.00 98.69 113 TRP A N 1
ATOM 878 C CA . TRP A 1 113 ? -0.650 -11.339 12.938 1.00 98.69 113 TRP A CA 1
ATOM 879 C C . TRP A 1 113 ? -1.525 -12.278 12.109 1.00 98.69 113 TRP A C 1
ATOM 881 O O . TRP A 1 113 ? -2.406 -12.932 12.668 1.00 98.69 113 TRP A O 1
ATOM 891 N N . ALA A 1 114 ? -1.254 -12.400 10.807 1.00 98.62 114 ALA A N 1
ATOM 892 C CA . ALA A 1 114 ? -2.005 -13.273 9.908 1.00 98.62 114 ALA A CA 1
ATOM 893 C C . ALA A 1 114 ? -1.876 -14.752 10.308 1.00 98.62 114 ALA A C 1
ATOM 895 O O . ALA A 1 114 ? -2.873 -15.472 10.325 1.00 98.62 114 ALA A O 1
ATOM 896 N N . GLN A 1 115 ? -0.683 -15.183 10.729 1.00 98.56 115 GLN A N 1
ATOM 897 C CA . GLN A 1 115 ? -0.429 -16.534 11.232 1.00 98.56 115 GLN A CA 1
ATOM 898 C C . GLN A 1 115 ? -1.234 -16.840 12.501 1.00 98.56 115 GLN A C 1
ATOM 900 O O . GLN A 1 115 ? -1.760 -17.942 12.651 1.00 98.56 115 GLN A O 1
ATOM 905 N N . ALA A 1 116 ? -1.352 -15.871 13.413 1.00 98.62 116 ALA A N 1
ATOM 906 C CA . ALA A 1 116 ? -2.151 -16.013 14.628 1.00 98.62 116 ALA A CA 1
ATOM 907 C C . ALA A 1 116 ? -3.666 -15.892 14.370 1.00 98.62 116 ALA A C 1
ATOM 909 O O . ALA A 1 116 ? -4.464 -16.417 15.145 1.00 98.62 116 ALA A O 1
ATOM 910 N N . ASN A 1 117 ? -4.073 -15.220 13.287 1.00 98.69 117 ASN A N 1
ATOM 911 C CA . ASN A 1 117 ? -5.469 -14.906 12.974 1.00 98.69 117 ASN A CA 1
ATOM 912 C C . ASN A 1 117 ? -5.869 -15.316 11.538 1.00 98.69 117 ASN A C 1
ATOM 914 O O . ASN A 1 117 ? -6.449 -14.506 10.805 1.00 98.69 117 ASN A O 1
ATOM 918 N N . PRO A 1 118 ? -5.639 -16.573 11.111 1.00 98.62 118 PRO A N 1
ATOM 919 C CA . PRO A 1 118 ? -5.794 -16.972 9.710 1.00 98.62 118 PRO A CA 1
ATOM 920 C C . PRO A 1 118 ? -7.240 -16.847 9.217 1.00 98.62 118 PRO A C 1
ATOM 922 O O . PRO A 1 118 ? -7.483 -16.508 8.061 1.00 98.62 118 PRO A O 1
ATOM 925 N N . ALA A 1 119 ? -8.217 -17.078 10.100 1.00 98.69 119 ALA A N 1
ATOM 926 C CA . ALA A 1 119 ? -9.631 -16.908 9.781 1.00 98.69 119 ALA A CA 1
ATOM 927 C C . ALA A 1 119 ? -9.998 -15.438 9.514 1.00 98.69 119 ALA A C 1
ATOM 929 O O . ALA A 1 119 ? -10.809 -15.169 8.632 1.00 98.69 119 ALA A O 1
ATOM 930 N N . LEU A 1 120 ? -9.388 -14.487 10.232 1.00 98.69 120 LEU A N 1
ATOM 931 C CA . LEU A 1 120 ? -9.631 -13.061 10.007 1.00 98.69 120 LEU A CA 1
ATOM 932 C C . LEU A 1 120 ? -8.948 -12.571 8.730 1.00 98.69 120 LEU A C 1
ATOM 934 O O . LEU A 1 120 ? -9.586 -11.855 7.967 1.00 98.69 120 LEU A O 1
ATOM 938 N N . ALA A 1 121 ? -7.712 -12.998 8.453 1.00 98.69 121 ALA A N 1
ATOM 939 C CA . ALA A 1 121 ? -7.043 -12.692 7.185 1.00 98.69 121 ALA A CA 1
ATOM 940 C C . ALA A 1 121 ? -7.877 -13.174 5.980 1.00 98.69 121 ALA A C 1
ATOM 942 O O . ALA A 1 121 ? -8.163 -12.403 5.063 1.00 98.69 121 ALA A O 1
ATOM 943 N N . LYS A 1 122 ? -8.374 -14.419 6.042 1.00 98.75 122 LYS A N 1
ATOM 944 C CA . LYS A 1 122 ? -9.320 -14.983 5.063 1.00 98.75 122 LYS A CA 1
ATOM 945 C C . LYS A 1 122 ? -10.602 -14.168 4.950 1.00 98.75 122 LYS A C 1
ATOM 947 O O . LYS A 1 122 ? -11.067 -13.911 3.845 1.00 98.75 122 LYS A O 1
ATOM 952 N N . MET A 1 123 ? -11.168 -13.751 6.083 1.00 98.69 123 MET A N 1
ATOM 953 C CA . MET A 1 123 ? -12.396 -12.962 6.108 1.00 98.69 123 MET A CA 1
ATOM 954 C C . MET A 1 123 ? -12.219 -11.614 5.404 1.00 98.69 123 MET A C 1
ATOM 956 O O . MET A 1 123 ? -13.066 -11.271 4.583 1.00 98.69 123 MET A O 1
ATOM 960 N N . ILE A 1 124 ? -11.120 -10.896 5.669 1.00 98.81 124 ILE A N 1
ATOM 961 C CA . ILE A 1 124 ? -10.795 -9.622 5.005 1.00 98.81 124 ILE A CA 1
ATOM 962 C C . ILE A 1 124 ? -10.777 -9.816 3.482 1.00 98.81 124 ILE A C 1
ATOM 964 O O . ILE A 1 124 ? -11.505 -9.131 2.767 1.00 98.81 124 ILE A O 1
ATOM 968 N N . ALA A 1 125 ? -10.019 -10.800 2.991 1.00 98.56 125 ALA A N 1
ATOM 969 C CA . ALA A 1 125 ? -9.927 -11.081 1.560 1.00 98.56 125 ALA A CA 1
ATOM 970 C C . ALA A 1 125 ? -11.278 -11.505 0.953 1.00 98.56 125 ALA A C 1
ATOM 972 O O . ALA A 1 125 ? -11.676 -11.007 -0.098 1.00 98.56 125 ALA A O 1
ATOM 973 N N . SER A 1 126 ? -12.031 -12.376 1.636 1.00 98.38 126 SER A N 1
ATOM 974 C CA . SER A 1 126 ? -13.331 -12.875 1.157 1.00 98.38 126 SER A CA 1
ATOM 975 C C . SER A 1 126 ? -14.413 -11.795 1.046 1.00 98.38 126 SER A C 1
ATOM 977 O O . SER A 1 126 ? -15.372 -11.972 0.298 1.00 98.38 126 SER A O 1
ATOM 979 N N . ARG A 1 127 ? -14.256 -10.674 1.763 1.00 98.50 127 ARG A N 1
ATOM 980 C CA . ARG A 1 127 ? -15.140 -9.500 1.680 1.00 98.50 127 ARG A CA 1
ATOM 981 C C . ARG A 1 127 ? -14.727 -8.515 0.577 1.00 98.50 127 ARG A C 1
ATOM 983 O O . ARG A 1 127 ? -15.277 -7.427 0.482 1.00 98.50 127 ARG A O 1
ATOM 990 N N . GLY A 1 128 ? -13.791 -8.904 -0.291 1.00 98.06 128 GLY A N 1
ATOM 991 C CA . GLY A 1 128 ? -13.402 -8.123 -1.467 1.00 98.06 128 GLY A CA 1
ATOM 992 C C . GLY A 1 128 ? -12.394 -7.012 -1.178 1.00 98.06 128 GLY A C 1
ATOM 993 O O . GLY A 1 128 ? -12.235 -6.108 -1.996 1.00 98.06 128 GLY A O 1
ATOM 994 N N . HIS A 1 129 ? -11.717 -7.057 -0.030 1.00 98.81 129 HIS A N 1
ATOM 995 C CA . HIS A 1 129 ? -10.623 -6.139 0.263 1.00 98.81 129 HIS A CA 1
ATOM 996 C C . HIS A 1 129 ? -9.304 -6.624 -0.346 1.00 98.81 129 HIS A C 1
ATOM 998 O O . HIS A 1 129 ? -9.057 -7.826 -0.479 1.00 98.81 129 HIS A O 1
ATOM 1004 N N . GLU A 1 130 ? -8.447 -5.666 -0.687 1.00 98.75 130 GLU A N 1
ATOM 1005 C CA . GLU A 1 130 ? -7.097 -5.927 -1.176 1.00 98.75 130 GLU A CA 1
ATOM 1006 C C . GLU A 1 130 ? -6.167 -6.224 0.003 1.00 98.75 130 GLU A C 1
ATOM 1008 O O . GLU A 1 130 ? -6.205 -5.537 1.028 1.00 98.75 130 GLU A O 1
ATOM 1013 N N . ILE A 1 131 ? -5.318 -7.238 -0.143 1.00 98.75 131 ILE A N 1
ATOM 1014 C CA . ILE A 1 131 ? -4.310 -7.602 0.854 1.00 98.75 131 ILE A CA 1
ATOM 1015 C C . ILE A 1 131 ? -2.944 -7.074 0.420 1.00 98.75 131 ILE A C 1
ATOM 1017 O O . ILE A 1 131 ? -2.483 -7.363 -0.683 1.00 98.75 131 ILE A O 1
ATOM 1021 N N . GLY A 1 132 ? -2.299 -6.309 1.298 1.00 98.62 132 GLY A N 1
ATOM 1022 C CA . GLY A 1 132 ? -0.930 -5.823 1.152 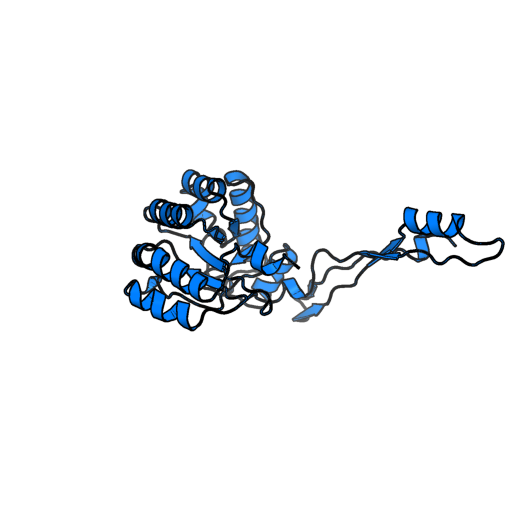1.00 98.62 132 GLY A CA 1
ATOM 1023 C C . GLY A 1 132 ? 0.005 -6.411 2.211 1.00 98.62 132 GLY A C 1
ATOM 1024 O O . GLY A 1 132 ? -0.423 -6.913 3.253 1.00 98.62 132 GLY A O 1
ATOM 1025 N N . ASN A 1 133 ? 1.307 -6.317 1.961 1.00 98.81 133 ASN A N 1
ATOM 1026 C CA . ASN A 1 133 ? 2.350 -6.844 2.833 1.00 98.81 133 ASN A CA 1
ATOM 1027 C C . ASN A 1 133 ? 2.796 -5.773 3.850 1.00 98.81 133 ASN A C 1
ATOM 1029 O O . ASN A 1 133 ? 3.194 -4.681 3.447 1.00 98.81 133 ASN A O 1
ATOM 1033 N N . HIS A 1 134 ? 2.757 -6.069 5.155 1.00 98.62 134 HIS A N 1
ATOM 1034 C CA . HIS A 1 134 ? 3.275 -5.184 6.217 1.00 98.62 134 HIS A CA 1
ATOM 1035 C C . HIS A 1 134 ? 4.535 -5.733 6.911 1.00 98.62 134 HIS A C 1
ATOM 1037 O O . HIS A 1 134 ? 4.863 -5.368 8.039 1.00 98.62 134 HIS A O 1
ATOM 1043 N N . GLY A 1 135 ? 5.244 -6.645 6.244 1.00 98.31 135 GLY A N 1
ATOM 1044 C CA . GLY A 1 135 ? 6.370 -7.390 6.796 1.00 98.31 135 GLY A CA 1
ATOM 1045 C C . GLY A 1 135 ? 5.957 -8.453 7.819 1.00 98.31 135 GLY A C 1
ATOM 1046 O O . GLY A 1 135 ? 4.914 -8.376 8.462 1.00 98.31 135 GLY A O 1
ATOM 1047 N N . TYR A 1 136 ? 6.781 -9.482 7.999 1.00 98.38 136 TYR A N 1
ATOM 1048 C CA . TYR A 1 136 ? 6.386 -10.627 8.816 1.00 98.38 136 TYR A CA 1
ATOM 1049 C C . TYR A 1 136 ? 6.290 -10.321 10.324 1.00 98.38 136 TYR A C 1
ATOM 1051 O O . TYR A 1 136 ? 5.250 -10.567 10.922 1.00 98.38 136 TYR A O 1
ATOM 1059 N N . TRP A 1 137 ? 7.330 -9.789 10.979 1.00 94.12 137 TRP A N 1
ATOM 1060 C CA . TRP A 1 137 ? 7.380 -9.687 12.455 1.00 94.12 137 TRP A CA 1
ATOM 1061 C C . TRP A 1 137 ? 7.367 -8.253 13.030 1.00 94.12 137 TRP A C 1
ATOM 1063 O O . TRP A 1 137 ? 7.711 -8.073 14.199 1.00 94.12 137 TRP A O 1
ATOM 1073 N N . HIS A 1 138 ? 6.946 -7.252 12.241 1.00 92.88 138 HIS A N 1
ATOM 1074 C CA . HIS A 1 138 ? 6.853 -5.822 12.614 1.00 92.88 138 HIS A CA 1
ATOM 1075 C C . HIS A 1 138 ? 8.152 -5.234 13.218 1.00 92.88 138 HIS A C 1
ATOM 1077 O O . HIS A 1 138 ? 8.136 -4.519 14.222 1.00 92.88 138 HIS A O 1
ATOM 1083 N N . ALA A 1 139 ? 9.303 -5.573 12.630 1.00 93.94 139 ALA A N 1
ATOM 1084 C CA . ALA A 1 139 ? 10.594 -4.975 12.984 1.00 93.94 139 ALA A CA 1
ATOM 1085 C C . ALA A 1 139 ? 10.730 -3.537 12.457 1.00 93.94 139 ALA A C 1
ATOM 1087 O O . ALA A 1 139 ? 9.987 -3.138 11.569 1.00 93.94 139 ALA A O 1
ATOM 1088 N N . HIS A 1 140 ? 11.721 -2.802 12.970 1.00 97.94 140 HIS A N 1
ATOM 1089 C CA . HIS A 1 140 ? 12.194 -1.531 12.410 1.00 97.94 140 HIS A CA 1
ATOM 1090 C C . HIS A 1 140 ? 13.001 -1.798 11.124 1.00 97.94 140 HIS A C 1
ATOM 1092 O O . HIS A 1 140 ? 14.156 -2.235 11.222 1.00 97.94 140 HIS A O 1
ATOM 1098 N N . PRO A 1 141 ? 12.435 -1.595 9.916 1.00 96.31 141 PRO A N 1
ATOM 1099 C CA . PRO A 1 141 ? 13.055 -2.009 8.654 1.00 96.31 141 PRO A CA 1
ATOM 1100 C C . PRO A 1 141 ? 14.402 -1.329 8.405 1.00 96.31 141 PRO A C 1
ATOM 1102 O O . PRO A 1 141 ? 15.315 -1.937 7.850 1.00 96.31 141 PRO A O 1
ATOM 1105 N N . ASN A 1 142 ? 14.577 -0.099 8.893 1.00 97.69 142 ASN A N 1
ATOM 1106 C CA . ASN A 1 142 ? 15.825 0.643 8.731 1.00 97.69 142 ASN A CA 1
ATOM 1107 C C . ASN A 1 142 ? 17.021 -0.007 9.441 1.00 97.69 142 ASN A C 1
ATOM 1109 O O . ASN A 1 142 ? 18.168 0.247 9.063 1.00 97.69 142 ASN A O 1
ATOM 1113 N N . SER A 1 143 ? 16.770 -0.850 10.444 1.00 97.12 143 SER A N 1
ATOM 1114 C CA . SER A 1 143 ? 17.797 -1.567 11.206 1.00 97.12 143 SER A CA 1
ATOM 1115 C C . SER A 1 143 ? 18.117 -2.963 10.658 1.00 97.12 143 SER A C 1
ATOM 1117 O O . SER A 1 143 ? 19.064 -3.587 11.131 1.00 97.12 143 SER A O 1
ATOM 1119 N N . LEU A 1 144 ? 17.361 -3.463 9.678 1.00 97.31 144 LEU A N 1
ATOM 1120 C CA . LEU A 1 144 ? 17.522 -4.812 9.130 1.00 97.31 144 LEU A CA 1
ATOM 1121 C C . LEU A 1 144 ? 18.533 -4.853 7.983 1.00 97.31 144 LEU A C 1
ATOM 1123 O O . LEU A 1 144 ? 18.660 -3.887 7.236 1.00 97.31 144 LEU A O 1
ATOM 1127 N N . SER A 1 145 ? 19.238 -5.977 7.819 1.00 97.25 145 SER A N 1
ATOM 1128 C CA . SER A 1 145 ? 20.051 -6.238 6.622 1.00 97.25 145 SER A CA 1
ATOM 1129 C C . SER A 1 145 ? 19.167 -6.437 5.380 1.00 97.25 145 SER A C 1
ATOM 1131 O O . SER A 1 145 ? 17.981 -6.724 5.519 1.00 97.25 145 SER A O 1
ATOM 1133 N N . ALA A 1 146 ? 19.725 -6.331 4.166 1.00 96.06 146 ALA A N 1
ATOM 1134 C CA . ALA A 1 146 ? 18.971 -6.601 2.931 1.00 96.06 146 ALA A CA 1
ATOM 1135 C C . ALA A 1 146 ? 18.382 -8.025 2.928 1.00 96.06 146 ALA A C 1
ATOM 1137 O O . ALA A 1 146 ? 17.210 -8.220 2.632 1.00 96.06 146 ALA A O 1
ATOM 1138 N N . LYS A 1 147 ? 19.157 -9.011 3.399 1.00 97.62 147 LYS A N 1
ATOM 1139 C CA . LYS A 1 147 ? 18.701 -10.399 3.551 1.00 97.62 147 LYS A CA 1
ATOM 1140 C C . LYS A 1 147 ? 17.553 -10.545 4.557 1.00 97.62 147 LYS A C 1
ATOM 1142 O O . LYS A 1 147 ? 16.628 -11.322 4.333 1.00 97.62 147 LYS A O 1
ATOM 1147 N N . ASP A 1 148 ? 17.606 -9.822 5.675 1.00 98.25 148 ASP A N 1
ATOM 1148 C CA . ASP A 1 148 ? 16.527 -9.863 6.667 1.00 98.25 148 ASP A CA 1
ATOM 1149 C C . ASP A 1 148 ? 15.276 -9.126 6.176 1.00 98.25 148 ASP A C 1
ATOM 1151 O O . ASP A 1 148 ? 14.169 -9.546 6.500 1.00 98.25 148 ASP A O 1
ATOM 1155 N N . LEU A 1 149 ? 15.435 -8.062 5.381 1.00 98.25 149 LEU A N 1
ATOM 1156 C CA . LEU A 1 149 ? 14.336 -7.370 4.700 1.00 98.25 149 LEU A CA 1
ATOM 1157 C C . LEU A 1 149 ? 13.674 -8.264 3.652 1.00 98.25 149 LEU A C 1
ATOM 1159 O O . LEU A 1 149 ? 12.449 -8.352 3.617 1.00 98.25 149 LEU A O 1
ATOM 1163 N N . GLU A 1 150 ? 14.468 -8.972 2.851 1.00 98.38 150 GLU A N 1
ATOM 1164 C CA . GLU A 1 150 ? 13.965 -9.952 1.893 1.00 98.38 150 GLU A CA 1
ATOM 1165 C C . GLU A 1 150 ? 13.141 -11.018 2.614 1.00 98.38 150 GLU A C 1
ATOM 1167 O O . GLU A 1 150 ? 11.981 -11.241 2.277 1.00 98.38 150 GLU A O 1
ATOM 1172 N N . LYS A 1 151 ? 13.688 -11.597 3.688 1.00 98.50 151 LYS A N 1
ATOM 1173 C CA . LYS A 1 151 ? 12.971 -12.572 4.516 1.00 98.50 151 LYS A CA 1
ATOM 1174 C C . LYS A 1 151 ? 11.693 -11.990 5.129 1.00 98.50 151 LYS A C 1
ATOM 1176 O O . LYS A 1 151 ? 10.659 -12.652 5.126 1.00 98.50 151 LYS A O 1
ATOM 1181 N N . LEU A 1 152 ? 11.751 -10.756 5.636 1.00 98.38 152 LEU A N 1
ATOM 1182 C CA . LEU A 1 152 ? 10.606 -10.053 6.218 1.00 98.38 152 LEU A CA 1
ATOM 1183 C C . LEU A 1 152 ? 9.450 -9.929 5.213 1.00 98.38 152 LEU A C 1
ATOM 1185 O O . LEU A 1 152 ? 8.292 -10.048 5.616 1.00 98.38 152 LEU A O 1
ATOM 1189 N N . ILE A 1 153 ? 9.756 -9.676 3.938 1.00 98.62 153 ILE A N 1
ATOM 1190 C CA . ILE A 1 153 ? 8.770 -9.478 2.870 1.00 98.62 153 ILE A CA 1
ATOM 1191 C C . ILE A 1 153 ? 8.306 -10.826 2.305 1.00 98.62 153 ILE A C 1
ATOM 1193 O O . ILE A 1 153 ? 7.105 -11.095 2.319 1.00 98.62 153 ILE A O 1
ATOM 1197 N N . VAL A 1 154 ? 9.227 -11.684 1.860 1.00 98.50 154 VAL A N 1
ATOM 1198 C CA . VAL A 1 154 ? 8.931 -12.935 1.135 1.00 98.50 154 VAL A CA 1
ATOM 1199 C C . VAL A 1 154 ? 8.207 -13.957 2.010 1.00 98.50 154 VAL A C 1
ATOM 1201 O O . VAL A 1 154 ? 7.255 -14.589 1.557 1.00 98.50 154 VAL A O 1
ATOM 1204 N N . ASP A 1 155 ? 8.584 -14.109 3.283 1.00 98.50 155 ASP A N 1
ATOM 1205 C CA . ASP A 1 155 ? 7.862 -15.030 4.171 1.00 98.50 155 ASP A CA 1
ATOM 1206 C C . ASP A 1 155 ? 6.400 -14.605 4.347 1.00 98.50 155 ASP A C 1
ATOM 1208 O O . ASP A 1 155 ? 5.504 -15.444 4.439 1.00 98.50 155 ASP A O 1
ATOM 1212 N N . ASN A 1 156 ? 6.161 -13.291 4.416 1.00 98.56 156 ASN A N 1
ATOM 1213 C CA . ASN A 1 156 ? 4.814 -12.760 4.564 1.00 98.56 156 ASN A CA 1
ATOM 1214 C C . ASN A 1 156 ? 4.031 -12.887 3.255 1.00 98.56 156 ASN A C 1
ATOM 1216 O O . ASN A 1 156 ? 2.858 -13.229 3.291 1.00 98.56 156 ASN A O 1
ATOM 1220 N N . GLU A 1 157 ? 4.679 -12.679 2.107 1.00 98.56 157 GLU A N 1
ATOM 1221 C CA . GLU A 1 157 ? 4.080 -12.929 0.795 1.00 98.56 157 GLU A CA 1
ATOM 1222 C C . GLU A 1 157 ? 3.529 -14.351 0.695 1.00 98.56 157 GLU A C 1
ATOM 1224 O O . GLU A 1 157 ? 2.342 -14.529 0.433 1.00 98.56 157 GLU A O 1
ATOM 1229 N N . ASN A 1 158 ? 4.371 -15.347 0.979 1.00 98.44 158 ASN A N 1
ATOM 1230 C CA . ASN A 1 158 ? 3.990 -16.755 0.899 1.00 98.44 158 ASN A CA 1
ATOM 1231 C C . ASN A 1 158 ? 2.822 -17.081 1.841 1.00 98.44 158 ASN A C 1
ATOM 1233 O O . ASN A 1 158 ? 1.877 -17.763 1.450 1.00 98.44 158 ASN A O 1
ATOM 1237 N N . LEU A 1 159 ? 2.864 -16.569 3.076 1.00 98.62 159 LEU A N 1
ATOM 1238 C CA . LEU A 1 159 ? 1.798 -16.785 4.052 1.00 98.62 159 LEU A CA 1
ATOM 1239 C C . LEU A 1 159 ? 0.479 -16.125 3.622 1.00 98.62 159 LEU A C 1
ATOM 1241 O O . LEU A 1 159 ? -0.589 -16.716 3.780 1.00 98.62 159 LEU A O 1
ATOM 1245 N N . LEU A 1 160 ? 0.528 -14.892 3.117 1.00 98.62 160 LEU A N 1
ATOM 1246 C CA . LEU A 1 160 ? -0.669 -14.168 2.695 1.00 98.62 160 LEU A CA 1
ATOM 1247 C C . LEU A 1 160 ? -1.281 -14.784 1.439 1.00 98.62 160 LEU A C 1
ATOM 1249 O O . LEU A 1 160 ? -2.505 -14.902 1.391 1.00 98.62 160 LEU A O 1
ATOM 1253 N N . ASP A 1 161 ? -0.471 -15.239 0.484 1.00 98.44 161 ASP A N 1
ATOM 1254 C CA . ASP A 1 161 ? -0.956 -15.971 -0.687 1.00 98.44 161 ASP A CA 1
ATOM 1255 C C . ASP A 1 161 ? -1.629 -17.289 -0.271 1.00 98.44 161 ASP A C 1
ATOM 1257 O O . ASP A 1 161 ? -2.782 -17.536 -0.624 1.00 98.44 161 ASP A O 1
ATOM 1261 N N . GLU A 1 162 ? -0.995 -18.078 0.605 1.00 98.38 162 GLU A N 1
ATOM 1262 C CA . GLU A 1 162 ? -1.582 -19.318 1.134 1.00 98.38 162 GLU A CA 1
ATOM 1263 C C . GLU A 1 162 ? -2.927 -19.070 1.839 1.00 98.38 162 GLU A C 1
ATOM 1265 O O . GLU A 1 162 ? -3.892 -19.827 1.681 1.00 98.38 162 GLU A O 1
ATOM 1270 N N . LEU A 1 163 ? -3.010 -18.011 2.648 1.00 98.38 163 LEU A N 1
ATOM 1271 C CA . LEU A 1 163 ? -4.211 -17.720 3.419 1.00 98.38 163 LEU A CA 1
ATOM 1272 C C . LEU A 1 163 ? -5.319 -17.098 2.572 1.00 98.38 163 LEU A C 1
ATOM 1274 O O . LEU A 1 163 ? -6.484 -17.410 2.810 1.00 98.38 163 LEU A O 1
ATOM 1278 N N . THR A 1 164 ? -4.989 -16.206 1.643 1.00 98.19 164 THR A N 1
ATOM 1279 C CA . THR A 1 164 ? -5.964 -15.298 1.017 1.00 98.19 164 THR A CA 1
ATOM 1280 C C . THR A 1 164 ? -6.127 -15.498 -0.485 1.00 98.19 164 THR A C 1
ATOM 1282 O O . THR A 1 164 ? -7.113 -15.017 -1.044 1.00 98.19 164 THR A O 1
ATOM 1285 N N . GLY A 1 165 ? -5.199 -16.207 -1.134 1.00 97.69 165 GLY A N 1
ATOM 1286 C CA . GLY A 1 165 ? -5.118 -16.330 -2.590 1.00 97.69 165 GLY A CA 1
ATOM 1287 C C . GLY A 1 165 ? -4.789 -15.013 -3.299 1.00 97.69 165 GLY A C 1
ATOM 1288 O O . GLY A 1 165 ? -5.07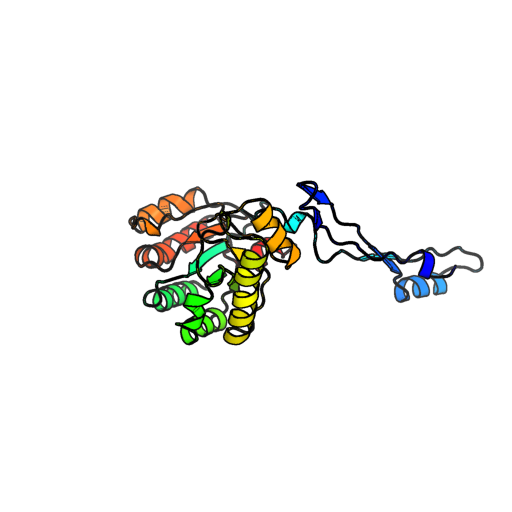6 -14.879 -4.487 1.00 97.69 165 GLY A O 1
ATOM 1289 N N . GLN A 1 166 ? -4.273 -14.015 -2.570 1.00 97.00 166 GLN A N 1
ATOM 1290 C CA . GLN A 1 166 ? -3.832 -12.736 -3.119 1.00 97.00 166 GLN A CA 1
ATOM 1291 C C . GLN A 1 166 ? -2.316 -12.586 -2.960 1.00 97.00 166 GLN A C 1
ATOM 1293 O O . GLN A 1 166 ? -1.790 -12.667 -1.851 1.00 97.00 166 GLN A O 1
ATOM 1298 N N . SER A 1 167 ? -1.638 -12.257 -4.060 1.00 89.12 167 SER A N 1
ATOM 1299 C CA . SER A 1 167 ? -0.208 -11.932 -4.110 1.00 89.12 167 SER A CA 1
ATOM 1300 C C . SER A 1 167 ? -0.023 -10.545 -4.742 1.00 89.12 167 SER A C 1
ATOM 1302 O O . SER A 1 167 ? 0.457 -10.381 -5.863 1.00 89.12 167 SER A O 1
ATOM 1304 N N . ASN A 1 168 ? -0.485 -9.506 -4.037 1.00 91.69 168 ASN A N 1
ATOM 1305 C CA . ASN A 1 168 ? -0.303 -8.129 -4.495 1.00 91.69 168 ASN A CA 1
ATOM 1306 C C . ASN A 1 168 ? 1.099 -7.638 -4.126 1.00 91.69 168 ASN A C 1
ATOM 1308 O O . ASN A 1 168 ? 1.540 -7.742 -2.978 1.00 91.69 168 ASN A O 1
ATOM 1312 N N . LYS A 1 169 ? 1.781 -7.009 -5.083 1.00 96.19 169 LYS A N 1
ATOM 1313 C CA . LYS A 1 169 ? 3.120 -6.435 -4.898 1.00 96.19 169 LYS A CA 1
ATOM 1314 C C . LYS A 1 169 ? 3.078 -5.030 -4.276 1.00 96.19 169 LYS A C 1
ATOM 1316 O O . LYS A 1 169 ? 3.672 -4.080 -4.782 1.00 96.19 169 LYS A O 1
ATOM 1321 N N . LEU A 1 170 ? 2.362 -4.900 -3.156 1.00 98.50 170 LEU A N 1
ATOM 1322 C CA . LEU A 1 170 ? 2.253 -3.681 -2.346 1.00 98.50 170 LEU A CA 1
ATOM 1323 C C . LEU A 1 170 ? 2.853 -3.930 -0.959 1.00 98.50 170 LEU A C 1
ATOM 1325 O O . LEU A 1 170 ? 2.402 -4.824 -0.243 1.00 98.50 170 LEU A O 1
ATOM 1329 N N . PHE A 1 171 ? 3.854 -3.141 -0.572 1.00 98.69 171 PHE A N 1
ATOM 1330 C CA . PHE A 1 171 ? 4.527 -3.254 0.721 1.00 98.69 171 PHE A CA 1
ATOM 1331 C C . PHE A 1 171 ? 4.417 -1.941 1.491 1.00 98.69 171 PHE A C 1
ATOM 1333 O O . PHE A 1 171 ? 4.941 -0.924 1.049 1.00 98.69 171 PHE A O 1
ATOM 1340 N N . ALA A 1 172 ? 3.766 -1.956 2.651 1.00 98.69 172 ALA A N 1
ATOM 1341 C CA . ALA A 1 172 ? 3.826 -0.849 3.595 1.00 98.69 172 ALA A CA 1
ATOM 1342 C C . ALA A 1 172 ? 4.890 -1.180 4.651 1.00 98.69 172 ALA A C 1
ATOM 1344 O O . ALA A 1 172 ? 4.723 -2.165 5.371 1.00 98.69 172 ALA A O 1
ATOM 1345 N N . PRO A 1 173 ? 5.978 -0.412 4.792 1.00 98.25 173 PRO A N 1
ATOM 1346 C CA . PRO A 1 173 ? 6.959 -0.689 5.827 1.00 98.25 173 PRO A CA 1
ATOM 1347 C C . PRO A 1 173 ? 6.393 -0.351 7.218 1.00 98.25 173 PRO A C 1
ATOM 1349 O O . PRO A 1 173 ? 5.763 0.704 7.384 1.00 98.25 173 PRO A O 1
ATOM 1352 N N . PRO A 1 174 ? 6.618 -1.199 8.242 1.00 97.56 174 PRO A N 1
ATOM 1353 C CA . PRO A 1 174 ? 6.322 -0.863 9.632 1.00 97.56 174 PRO A CA 1
ATOM 1354 C C . PRO A 1 174 ? 6.836 0.527 10.013 1.00 97.56 174 PRO A C 1
ATOM 1356 O O . PRO A 1 174 ? 7.926 0.933 9.609 1.00 97.56 174 PRO A O 1
ATOM 1359 N N . TYR A 1 175 ? 6.034 1.267 10.781 1.00 96.06 175 TYR A N 1
ATOM 1360 C CA . TYR A 1 175 ? 6.327 2.639 11.226 1.00 96.06 175 TYR A CA 1
ATOM 1361 C C . TYR A 1 175 ? 6.495 3.688 10.105 1.00 96.06 175 TYR A C 1
ATOM 1363 O O . TYR A 1 175 ? 6.806 4.841 10.399 1.00 96.06 175 TYR A O 1
ATOM 1371 N N . GLY A 1 176 ? 6.283 3.327 8.833 1.00 96.62 176 GLY A N 1
ATOM 1372 C CA . GLY A 1 176 ? 6.628 4.183 7.693 1.00 96.62 176 GLY A CA 1
ATOM 1373 C C . GLY A 1 176 ? 8.137 4.359 7.509 1.00 96.62 176 GLY A C 1
ATOM 1374 O O . GLY A 1 176 ? 8.571 5.305 6.855 1.00 96.62 176 GLY A O 1
ATOM 1375 N N . GLU A 1 177 ? 8.943 3.487 8.116 1.00 97.62 177 GLU A N 1
ATOM 1376 C CA . GLU A 1 177 ? 10.396 3.549 8.049 1.00 97.62 177 GLU A CA 1
ATOM 1377 C C . GLU A 1 177 ? 10.913 2.991 6.726 1.00 97.62 177 GLU A C 1
ATOM 1379 O O . GLU A 1 177 ? 10.700 1.828 6.389 1.00 97.62 177 GLU A O 1
ATOM 1384 N N . PHE A 1 178 ? 11.664 3.809 6.001 1.00 97.25 178 PHE A N 1
ATOM 1385 C CA . PHE A 1 178 ? 12.408 3.364 4.836 1.00 97.25 178 PHE A CA 1
ATOM 1386 C C . PHE A 1 178 ? 13.747 4.098 4.737 1.00 97.25 178 PHE A C 1
ATOM 1388 O O . PHE A 1 178 ? 13.949 5.178 5.299 1.00 97.25 178 PHE A O 1
ATOM 1395 N N . ASN A 1 179 ? 14.662 3.477 4.006 1.00 96.38 179 ASN A N 1
ATOM 1396 C CA . ASN A 1 179 ? 15.909 4.031 3.499 1.00 96.38 179 ASN A CA 1
ATOM 1397 C C . ASN A 1 179 ? 16.176 3.386 2.128 1.00 96.38 179 ASN A C 1
ATOM 1399 O O . ASN A 1 179 ? 15.395 2.543 1.682 1.00 96.38 179 ASN A O 1
ATOM 1403 N N . GLU A 1 180 ? 17.270 3.755 1.465 1.00 95.44 180 GLU A N 1
ATOM 1404 C CA . GLU A 1 180 ? 17.609 3.237 0.130 1.00 95.44 180 GLU A CA 1
ATOM 1405 C C . GLU A 1 180 ? 17.619 1.707 0.073 1.00 95.44 180 GLU A C 1
ATOM 1407 O O . GLU A 1 180 ? 17.052 1.127 -0.843 1.00 95.44 180 GLU A O 1
ATOM 1412 N N . ARG A 1 181 ? 18.151 1.040 1.100 1.00 96.56 181 ARG A N 1
ATOM 1413 C CA . ARG A 1 181 ? 18.175 -0.425 1.187 1.00 96.56 181 ARG A CA 1
ATOM 1414 C C . ARG A 1 181 ? 16.779 -1.035 1.325 1.00 96.56 181 ARG A C 1
ATOM 1416 O O . ARG A 1 181 ? 16.514 -2.059 0.703 1.00 96.56 181 ARG A O 1
ATOM 1423 N N . VAL A 1 182 ? 15.883 -0.433 2.112 1.00 97.94 182 VAL A N 1
ATOM 1424 C CA . VAL A 1 182 ? 14.481 -0.886 2.213 1.00 97.94 182 VAL A CA 1
ATOM 1425 C C . VAL A 1 182 ? 13.790 -0.765 0.856 1.00 97.94 182 VAL A C 1
ATOM 1427 O O . VAL A 1 182 ? 13.172 -1.726 0.404 1.00 97.94 182 VAL A O 1
ATOM 1430 N N . LEU A 1 183 ? 13.942 0.384 0.190 1.00 98.06 183 LEU A N 1
ATOM 1431 C CA . LEU A 1 183 ? 13.357 0.632 -1.128 1.00 98.06 183 LEU A CA 1
ATOM 1432 C C . LEU A 1 183 ? 13.927 -0.320 -2.184 1.00 98.06 183 LEU A C 1
ATOM 1434 O O . LEU A 1 183 ? 13.163 -0.937 -2.916 1.00 98.06 183 LEU A O 1
ATOM 1438 N N . ALA A 1 184 ? 15.249 -0.492 -2.220 1.00 97.50 184 ALA A N 1
ATOM 1439 C CA . ALA A 1 184 ? 15.930 -1.377 -3.155 1.00 97.50 184 ALA A CA 1
ATOM 1440 C C . ALA A 1 184 ? 15.548 -2.846 -2.956 1.00 97.50 184 ALA A C 1
ATOM 1442 O O . ALA A 1 184 ? 15.284 -3.539 -3.935 1.00 97.50 184 ALA A O 1
ATOM 1443 N N . THR A 1 185 ? 15.459 -3.309 -1.704 1.00 97.94 185 THR A N 1
ATOM 1444 C CA . THR A 1 185 ? 15.059 -4.693 -1.403 1.00 97.94 185 THR A CA 1
ATOM 1445 C C . THR A 1 185 ? 13.600 -4.943 -1.780 1.00 97.94 185 THR A C 1
ATOM 1447 O O . THR A 1 185 ? 13.278 -5.975 -2.355 1.00 97.94 185 THR A O 1
ATOM 1450 N N . ALA A 1 186 ? 12.692 -4.006 -1.489 1.00 98.25 186 ALA A N 1
ATOM 1451 C CA . ALA A 1 186 ? 11.301 -4.138 -1.914 1.00 98.25 186 ALA A CA 1
ATOM 1452 C C . ALA A 1 186 ? 11.191 -4.129 -3.451 1.00 98.25 186 ALA A C 1
ATOM 1454 O O . ALA A 1 186 ? 10.541 -4.999 -4.032 1.00 98.25 186 ALA A O 1
ATOM 1455 N N . ALA A 1 187 ? 11.875 -3.192 -4.113 1.00 97.94 187 ALA A N 1
ATOM 1456 C CA . ALA A 1 187 ? 11.858 -3.049 -5.562 1.00 97.94 187 ALA A CA 1
ATOM 1457 C C . ALA A 1 187 ? 12.408 -4.283 -6.283 1.00 97.94 187 ALA A C 1
ATOM 1459 O O . ALA A 1 187 ? 11.786 -4.735 -7.239 1.00 97.94 187 ALA A O 1
ATOM 1460 N N . SER A 1 188 ? 13.516 -4.871 -5.815 1.00 96.88 188 SER A N 1
ATOM 1461 C CA . SER A 1 188 ? 14.096 -6.081 -6.419 1.00 96.88 188 SER A CA 1
ATOM 1462 C C . SER A 1 188 ? 13.173 -7.302 -6.323 1.00 96.88 188 SER A C 1
ATOM 1464 O O . SER A 1 188 ? 13.245 -8.199 -7.158 1.00 96.88 188 SER A O 1
ATOM 1466 N N . LEU A 1 189 ? 12.255 -7.306 -5.351 1.00 96.94 189 LEU A N 1
ATOM 1467 C CA . LEU A 1 189 ? 11.196 -8.307 -5.185 1.00 96.94 189 LEU A CA 1
ATOM 1468 C C . LEU A 1 189 ? 9.905 -7.970 -5.960 1.00 96.94 189 LEU A C 1
ATOM 1470 O O . LEU A 1 189 ? 8.891 -8.667 -5.825 1.00 96.94 189 LEU A O 1
ATOM 1474 N N . GLY A 1 190 ? 9.923 -6.892 -6.749 1.00 96.62 190 GLY A N 1
ATOM 1475 C CA . GLY A 1 190 ? 8.794 -6.400 -7.535 1.00 96.62 190 GLY A CA 1
ATOM 1476 C C . GLY A 1 190 ? 7.789 -5.553 -6.752 1.00 96.62 190 GLY A C 1
ATOM 1477 O O . GLY A 1 190 ? 6.758 -5.184 -7.310 1.00 96.62 190 GLY A O 1
ATOM 1478 N N . TYR A 1 191 ? 8.049 -5.243 -5.479 1.00 97.94 191 TYR A N 1
ATOM 1479 C CA . TYR A 1 191 ? 7.124 -4.492 -4.632 1.00 97.94 191 TYR A CA 1
ATOM 1480 C C . TYR A 1 191 ? 7.181 -2.985 -4.880 1.00 97.94 191 TYR A C 1
ATOM 1482 O O . TYR A 1 191 ? 8.244 -2.382 -5.013 1.00 97.94 191 TYR A O 1
ATOM 1490 N N . ARG A 1 192 ? 6.008 -2.351 -4.827 1.00 97.44 192 ARG A N 1
ATOM 1491 C CA . ARG A 1 192 ? 5.870 -0.911 -4.591 1.00 97.44 192 ARG A CA 1
ATOM 1492 C C . ARG A 1 192 ? 5.864 -0.638 -3.091 1.00 97.44 192 ARG A C 1
ATOM 1494 O O . ARG A 1 192 ? 5.047 -1.209 -2.366 1.00 97.44 192 ARG A O 1
ATOM 1501 N N . THR A 1 193 ? 6.725 0.273 -2.641 1.00 98.50 193 THR A N 1
ATOM 1502 C CA . THR A 1 193 ? 6.715 0.747 -1.250 1.00 98.50 193 THR A CA 1
ATOM 1503 C C . THR A 1 193 ? 5.622 1.798 -1.072 1.00 98.50 193 THR A C 1
ATOM 1505 O O . THR A 1 193 ? 5.701 2.884 -1.643 1.00 98.50 193 THR A O 1
ATOM 1508 N N . ILE A 1 194 ? 4.597 1.478 -0.286 1.00 98.69 194 ILE A N 1
ATOM 1509 C CA . ILE A 1 194 ? 3.412 2.305 -0.064 1.00 98.69 194 ILE A CA 1
ATOM 1510 C C . ILE A 1 194 ? 3.516 3.021 1.279 1.00 98.69 194 ILE A C 1
ATOM 1512 O O . ILE A 1 194 ? 3.660 2.401 2.331 1.00 98.69 194 ILE A O 1
ATOM 1516 N N . LEU A 1 195 ? 3.399 4.343 1.232 1.00 98.50 195 LEU A N 1
ATOM 1517 C CA . LEU A 1 195 ? 3.246 5.215 2.388 1.00 98.50 195 LEU A CA 1
ATOM 1518 C C . LEU A 1 195 ? 1.882 5.904 2.307 1.00 98.50 195 LEU A C 1
ATOM 1520 O O . LEU A 1 195 ? 0.921 5.356 1.771 1.00 98.50 195 LEU A O 1
ATOM 1524 N N . TRP A 1 196 ? 1.757 7.096 2.879 1.00 98.56 196 TRP A N 1
ATOM 1525 C CA . TRP A 1 196 ? 0.489 7.805 2.937 1.00 98.56 196 TRP A CA 1
ATOM 1526 C C . TRP A 1 196 ? 0.675 9.309 2.799 1.00 98.56 196 TRP A C 1
ATOM 1528 O O . TRP A 1 196 ? 1.637 9.896 3.292 1.00 98.56 196 TRP A O 1
ATOM 1538 N N . SER A 1 197 ? -0.302 9.947 2.164 1.00 98.38 197 SER A N 1
ATOM 1539 C CA . SER A 1 197 ? -0.405 11.408 2.093 1.00 98.38 197 SER A CA 1
ATOM 1540 C C . SER A 1 197 ? -1.087 12.003 3.326 1.00 98.38 197 SER A C 1
ATOM 1542 O O . SER A 1 197 ? -0.853 13.160 3.673 1.00 98.38 197 SER A O 1
ATOM 1544 N N . LEU A 1 198 ? -1.949 11.223 3.989 1.00 98.62 198 LEU A N 1
ATOM 1545 C CA . LEU A 1 198 ? -2.761 11.661 5.118 1.00 98.62 198 LEU A CA 1
ATOM 1546 C C . LEU A 1 198 ? -2.734 10.611 6.226 1.00 98.62 198 LEU A C 1
ATOM 1548 O O . LEU A 1 198 ? -2.997 9.438 5.988 1.00 98.62 198 LEU A O 1
ATOM 1552 N N . ASP A 1 199 ? -2.441 11.055 7.444 1.00 98.56 199 ASP A N 1
ATOM 1553 C CA . ASP A 1 199 ? -2.399 10.212 8.638 1.00 98.56 199 ASP A CA 1
ATOM 1554 C C . ASP A 1 199 ? -3.588 10.540 9.543 1.00 98.56 199 ASP A C 1
ATOM 1556 O O . ASP A 1 199 ? -3.769 11.693 9.963 1.00 98.56 199 ASP A O 1
ATOM 1560 N N . THR A 1 200 ? -4.400 9.530 9.860 1.00 98.44 200 THR A N 1
ATOM 1561 C CA . THR A 1 200 ? -5.497 9.683 10.821 1.00 98.44 200 THR A CA 1
ATOM 1562 C C . THR A 1 200 ? -4.993 9.950 12.230 1.00 98.44 200 THR A C 1
ATOM 1564 O O . THR A 1 200 ? -5.724 10.576 12.996 1.00 98.44 200 THR A O 1
ATOM 1567 N N . ARG A 1 201 ? -3.768 9.528 12.580 1.00 97.94 201 ARG A N 1
ATOM 1568 C CA . ARG A 1 201 ? -3.227 9.490 13.951 1.00 97.94 201 ARG A CA 1
ATOM 1569 C C . ARG A 1 201 ? -4.196 8.852 14.942 1.00 97.94 201 ARG A C 1
ATOM 1571 O O . ARG A 1 201 ? -4.260 9.245 16.105 1.00 97.94 201 ARG A O 1
ATOM 1578 N N . ASP A 1 202 ? -4.984 7.900 14.465 1.00 98.00 202 ASP A N 1
ATOM 1579 C CA . ASP A 1 202 ? -5.981 7.186 15.252 1.00 98.00 202 ASP A CA 1
ATOM 1580 C C . ASP A 1 202 ? -5.369 6.438 16.439 1.00 98.00 202 ASP A C 1
ATOM 1582 O O . ASP A 1 202 ? -5.987 6.342 17.498 1.00 98.00 202 ASP A O 1
ATOM 1586 N N . TRP A 1 203 ? -4.119 6.003 16.303 1.00 94.56 203 TRP A N 1
ATOM 1587 C CA . TRP A 1 203 ? -3.336 5.367 17.352 1.00 94.56 203 TRP A CA 1
ATOM 1588 C C . TRP A 1 203 ? -3.111 6.240 18.595 1.00 94.56 203 TRP A C 1
ATOM 1590 O O . TRP A 1 203 ? -2.880 5.673 19.661 1.00 94.56 203 TRP A O 1
ATOM 1600 N N . GLN A 1 204 ? -3.247 7.569 18.492 1.00 96.88 204 GLN A N 1
ATOM 1601 C CA . GLN A 1 204 ? -3.200 8.507 19.627 1.00 96.88 204 GLN A CA 1
ATOM 1602 C C . GLN A 1 204 ? -4.549 8.656 20.352 1.00 96.88 204 GLN A C 1
ATOM 1604 O O . GLN A 1 204 ? -4.689 9.520 21.212 1.00 96.88 204 GLN A O 1
ATOM 1609 N N . ASP A 1 205 ? -5.548 7.858 19.970 1.00 96.44 205 ASP A N 1
ATOM 1610 C CA . ASP A 1 205 ? -6.910 7.879 20.507 1.00 96.44 205 ASP A CA 1
ATOM 1611 C C . ASP A 1 205 ? -7.623 9.252 20.446 1.00 96.44 205 ASP A C 1
ATOM 1613 O O . ASP A 1 205 ? -8.305 9.633 21.401 1.00 96.44 205 ASP A O 1
ATOM 1617 N N . PRO A 1 206 ? -7.540 10.011 19.326 1.00 98.12 206 PRO A N 1
ATOM 1618 C CA . PRO A 1 206 ? -8.375 11.194 19.139 1.00 98.12 206 PRO A CA 1
ATOM 1619 C C . PRO A 1 206 ? -9.856 10.805 19.062 1.00 98.12 206 PRO A C 1
ATOM 1621 O O . PRO A 1 206 ? -10.213 9.664 18.736 1.00 98.12 206 PRO A O 1
ATOM 1624 N N . SER A 1 207 ? -10.731 11.784 19.275 1.00 98.62 207 SER A N 1
ATOM 1625 C CA . SER A 1 207 ? -12.160 11.617 19.026 1.00 98.62 207 SER A CA 1
ATOM 1626 C C . SER A 1 207 ? -12.440 11.317 17.541 1.00 98.62 207 SER A C 1
ATOM 1628 O O . SER A 1 207 ? -11.713 11.787 16.657 1.00 98.62 207 SER A O 1
ATOM 1630 N N . PRO A 1 208 ? -13.532 10.596 17.219 1.00 98.69 208 PRO A N 1
ATOM 1631 C CA . PRO A 1 208 ? -13.907 10.331 15.830 1.00 98.69 208 PRO A CA 1
ATOM 1632 C C . PRO A 1 208 ? -14.049 11.607 14.986 1.00 98.69 208 PRO A C 1
ATOM 1634 O O . PRO A 1 208 ? -13.635 11.641 13.828 1.00 98.69 208 PRO A O 1
ATOM 1637 N N . GLN A 1 209 ? -14.571 12.688 15.575 1.00 98.69 209 GLN A N 1
ATOM 1638 C CA . GLN A 1 209 ? -14.727 13.967 14.881 1.00 98.69 209 GLN A CA 1
ATOM 1639 C C . GLN A 1 209 ? -13.378 14.620 14.550 1.00 98.69 209 GLN A C 1
ATOM 1641 O O . GLN A 1 209 ? -13.234 15.220 13.487 1.00 98.69 209 GLN A O 1
ATOM 1646 N N . GLU A 1 210 ? -12.374 14.496 15.421 1.00 98.75 210 GLU A N 1
ATOM 1647 C CA . GLU A 1 210 ? -11.024 14.990 15.134 1.00 98.75 210 GLU A CA 1
ATOM 1648 C C . GLU A 1 210 ? -10.375 14.231 13.974 1.00 98.75 210 GLU A C 1
ATOM 1650 O O . GLU A 1 210 ? -9.705 14.860 13.155 1.00 98.75 210 GLU A O 1
ATOM 1655 N N . ILE A 1 211 ? -10.610 12.917 13.852 1.00 98.81 211 ILE A N 1
ATOM 1656 C CA . ILE A 1 211 ? -10.170 12.130 12.687 1.00 98.81 211 ILE A CA 1
ATOM 1657 C C . ILE A 1 211 ? -10.813 12.692 11.412 1.00 98.81 211 ILE A C 1
ATOM 1659 O O . ILE A 1 211 ? -10.109 13.026 10.459 1.00 98.81 211 ILE A O 1
ATOM 1663 N N . VAL A 1 212 ? -12.137 12.871 11.402 1.00 98.88 212 VAL A N 1
ATOM 1664 C CA . VAL A 1 212 ? -12.872 13.403 10.240 1.00 98.88 212 VAL A CA 1
ATOM 1665 C C . VAL A 1 212 ? -12.368 14.798 9.855 1.00 98.88 212 VAL A C 1
ATOM 1667 O O . VA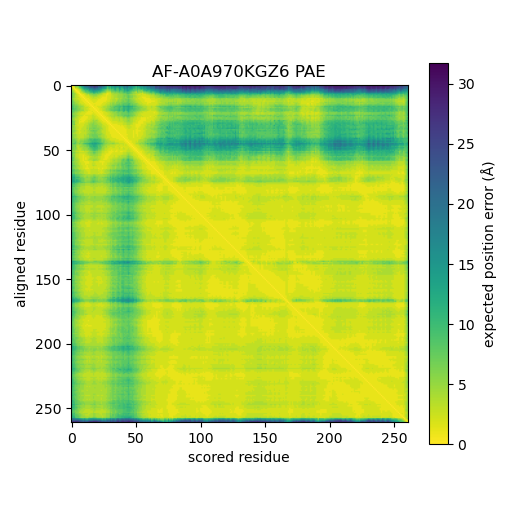L A 1 212 ? -12.021 15.030 8.695 1.00 98.88 212 VAL A O 1
ATOM 1670 N N . ASN A 1 213 ? -12.249 15.707 10.827 1.00 98.62 213 ASN A N 1
ATOM 1671 C CA . ASN A 1 213 ? -11.801 17.087 10.611 1.00 98.62 213 ASN A CA 1
ATOM 1672 C C . ASN A 1 213 ? -10.338 17.170 10.151 1.00 98.62 213 ASN A C 1
ATOM 1674 O O . ASN A 1 213 ? -9.954 18.121 9.471 1.00 98.62 213 ASN A O 1
ATOM 1678 N N . ARG A 1 214 ? -9.509 16.188 10.515 1.00 98.62 214 ARG A N 1
ATOM 1679 C CA . ARG A 1 214 ? -8.114 16.096 10.072 1.00 98.62 214 ARG A CA 1
ATOM 1680 C C . ARG A 1 214 ? -8.006 15.653 8.616 1.00 98.62 214 ARG A C 1
ATOM 1682 O O . ARG A 1 214 ? -7.136 16.163 7.909 1.00 98.62 214 ARG A O 1
ATOM 1689 N N . ILE A 1 215 ? -8.857 14.717 8.194 1.00 98.75 215 ILE A N 1
ATOM 1690 C CA . ILE A 1 215 ? -8.751 14.035 6.900 1.00 98.75 215 ILE A CA 1
ATOM 1691 C C . ILE A 1 215 ? -9.568 14.725 5.808 1.00 98.75 215 ILE A C 1
ATOM 1693 O O . ILE A 1 215 ? -9.002 15.128 4.794 1.00 98.75 215 ILE A O 1
ATOM 1697 N N . VAL A 1 216 ? -10.880 14.892 5.997 1.00 98.75 216 VAL A N 1
ATOM 1698 C CA . VAL A 1 216 ? -11.802 15.295 4.917 1.00 98.75 216 VAL A CA 1
ATOM 1699 C C . VAL A 1 216 ? -11.412 16.631 4.261 1.00 98.75 216 VAL A C 1
ATOM 1701 O O . VAL A 1 216 ? -11.371 16.694 3.028 1.00 98.75 216 VAL A O 1
ATOM 1704 N N . PRO A 1 217 ? -11.041 17.695 5.005 1.00 98.62 217 PRO A N 1
ATOM 1705 C CA . PRO A 1 217 ? -10.641 18.955 4.380 1.00 98.62 217 PRO A CA 1
ATOM 1706 C C . PRO A 1 217 ? -9.399 18.827 3.489 1.00 98.62 217 PRO A C 1
ATOM 1708 O O . PRO A 1 217 ? -9.316 19.514 2.475 1.00 98.62 217 PRO A O 1
ATOM 1711 N N . LYS A 1 218 ? -8.473 17.921 3.830 1.00 98.56 218 LYS A N 1
ATOM 1712 C CA . LYS A 1 218 ? -7.174 17.752 3.158 1.00 98.56 218 LYS A CA 1
ATOM 1713 C C . LYS A 1 218 ? -7.160 16.664 2.086 1.00 98.56 218 LYS A C 1
ATOM 1715 O O . LYS A 1 218 ? -6.229 16.624 1.296 1.00 98.56 218 LYS A O 1
ATOM 1720 N N . ALA A 1 219 ? -8.155 15.780 2.07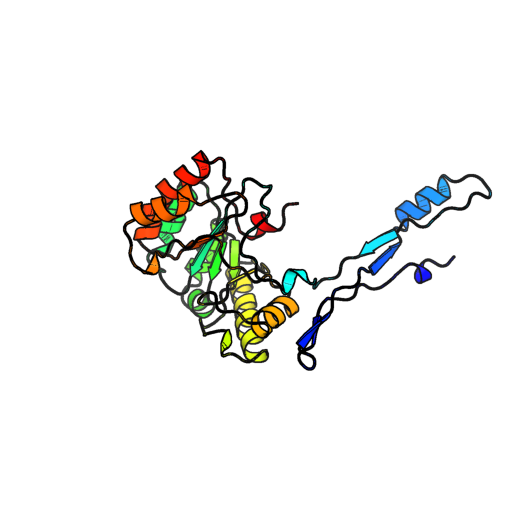6 1.00 98.44 219 ALA A N 1
ATOM 1721 C CA . ALA A 1 219 ? -8.259 14.723 1.079 1.00 98.44 219 ALA A CA 1
ATOM 1722 C C . ALA A 1 219 ? -8.447 15.304 -0.321 1.00 98.44 219 ALA A C 1
ATOM 1724 O O . ALA A 1 219 ? -9.332 16.134 -0.542 1.00 98.44 219 ALA A O 1
ATOM 1725 N N . GLU A 1 220 ? -7.624 14.845 -1.250 1.00 97.75 220 GLU A N 1
ATOM 1726 C CA . GLU A 1 220 ? -7.651 15.231 -2.653 1.00 97.75 220 GLU A CA 1
ATOM 1727 C C . GLU A 1 220 ? -7.419 14.002 -3.536 1.00 97.75 220 GLU A C 1
ATOM 1729 O O . GLU A 1 220 ? -7.238 12.884 -3.045 1.00 97.75 220 GLU A O 1
ATOM 1734 N N . ASN A 1 221 ? -7.464 14.206 -4.848 1.00 97.88 221 ASN A N 1
ATOM 1735 C CA . ASN A 1 221 ? -7.187 13.171 -5.832 1.00 97.88 221 ASN A CA 1
ATOM 1736 C C . ASN A 1 221 ? -5.855 12.464 -5.541 1.00 97.88 221 ASN A C 1
ATOM 1738 O O . ASN A 1 221 ? -4.836 13.099 -5.249 1.00 97.88 221 ASN A O 1
ATOM 1742 N N . GLY A 1 222 ? -5.866 11.137 -5.600 1.00 97.38 222 GLY A N 1
ATOM 1743 C CA . GLY A 1 222 ? -4.693 10.316 -5.336 1.00 97.38 222 GLY A CA 1
ATOM 1744 C C . GLY A 1 222 ? -4.355 10.153 -3.850 1.00 97.38 222 GLY A C 1
ATOM 1745 O O . GLY A 1 222 ? -3.362 9.498 -3.541 1.00 97.38 222 GLY A O 1
ATOM 1746 N N . SER A 1 223 ? -5.107 10.739 -2.910 1.00 98.44 223 SER A N 1
ATOM 1747 C CA . SER A 1 223 ? -4.784 10.616 -1.484 1.00 98.44 223 SER A CA 1
ATOM 1748 C C . SER A 1 223 ? -4.795 9.156 -1.008 1.00 98.44 223 SER A C 1
ATOM 1750 O O . SER A 1 223 ? -5.745 8.412 -1.238 1.00 98.44 223 SER A O 1
ATOM 1752 N N . ILE A 1 224 ? -3.757 8.778 -0.263 1.00 98.75 224 ILE A N 1
ATOM 1753 C CA . ILE A 1 224 ? -3.707 7.551 0.542 1.00 98.75 224 ILE A CA 1
ATOM 1754 C C . ILE A 1 224 ? -3.844 7.954 2.011 1.00 98.75 224 ILE A C 1
ATOM 1756 O O . ILE A 1 224 ? -3.091 8.817 2.484 1.00 98.75 224 ILE A O 1
ATOM 1760 N N . ILE A 1 225 ? -4.825 7.369 2.703 1.00 98.88 225 ILE A N 1
ATOM 1761 C CA . ILE A 1 225 ? -5.179 7.667 4.095 1.00 98.88 225 ILE A CA 1
ATOM 1762 C C . ILE A 1 225 ? -4.783 6.479 4.977 1.00 98.88 225 ILE A C 1
ATOM 1764 O O . ILE A 1 225 ? -5.407 5.421 4.888 1.00 98.88 225 ILE A O 1
ATOM 1768 N N . LEU A 1 226 ? -3.787 6.669 5.847 1.00 98.88 226 LEU A N 1
ATOM 1769 C CA . LEU A 1 226 ? -3.349 5.667 6.822 1.00 98.88 226 LEU A CA 1
ATOM 1770 C C . LEU A 1 226 ? -4.300 5.592 8.022 1.00 98.88 226 LEU A C 1
ATOM 1772 O O . LEU A 1 226 ? -4.626 6.615 8.638 1.00 98.88 226 LEU A O 1
ATOM 1776 N N . MET A 1 227 ? -4.660 4.371 8.411 1.00 98.75 227 MET A N 1
ATOM 1777 C CA . MET A 1 227 ? -5.378 4.067 9.648 1.00 98.75 227 MET A CA 1
ATOM 1778 C C . MET A 1 227 ? -5.093 2.649 10.162 1.00 98.75 227 MET A C 1
ATOM 1780 O O . MET A 1 227 ? -4.388 1.867 9.528 1.00 98.75 227 MET A O 1
ATOM 1784 N N . HIS A 1 228 ? -5.667 2.327 11.315 1.00 98.75 228 HIS A N 1
ATOM 1785 C CA . HIS A 1 228 ? -5.496 1.080 12.049 1.00 98.75 228 HIS A CA 1
ATOM 1786 C C . HIS A 1 228 ? -6.856 0.573 12.565 1.00 98.75 228 HIS A C 1
ATOM 1788 O O . HIS A 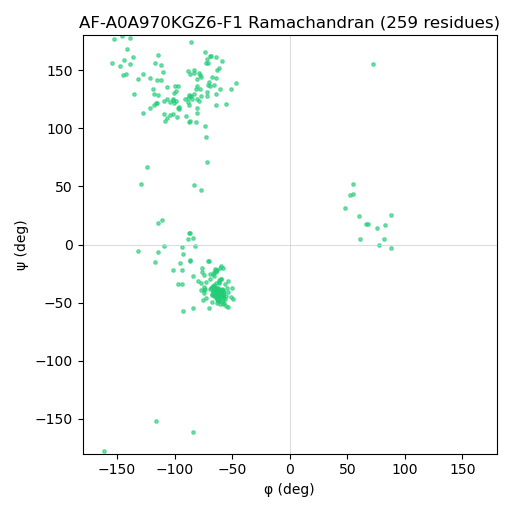1 228 ? -7.814 1.348 12.686 1.00 98.75 228 HIS A O 1
ATOM 1794 N N . PRO A 1 229 ? -6.977 -0.720 12.918 1.00 98.38 229 PRO A N 1
ATOM 1795 C CA . PRO A 1 229 ? -8.199 -1.291 13.485 1.00 98.38 229 PRO A CA 1
ATOM 1796 C C . PRO A 1 229 ? -8.452 -0.824 14.932 1.00 98.38 229 PRO A C 1
ATOM 1798 O O . PRO A 1 229 ? -8.350 -1.598 15.881 1.00 98.38 229 PRO A O 1
ATOM 1801 N N . LYS A 1 230 ? -8.823 0.452 15.114 1.00 98.25 230 LYS A N 1
ATOM 1802 C CA . LYS A 1 230 ? -9.246 1.040 16.397 1.00 98.25 230 LYS A CA 1
ATOM 1803 C C . LYS A 1 230 ? -10.725 1.419 16.434 1.00 98.25 230 LYS A C 1
ATOM 1805 O O . LYS A 1 230 ? -11.348 1.735 15.422 1.00 98.25 230 LYS A O 1
ATOM 1810 N N . ALA A 1 231 ? -11.290 1.441 17.642 1.00 98.38 231 ALA A N 1
ATOM 1811 C CA . ALA A 1 231 ? -12.693 1.783 17.867 1.00 98.38 231 ALA A CA 1
ATOM 1812 C C . ALA A 1 231 ? -13.049 3.218 17.431 1.00 98.38 231 ALA A C 1
ATOM 1814 O O . ALA A 1 231 ? -14.129 3.431 16.882 1.00 98.38 231 ALA A O 1
ATOM 1815 N N . ASN A 1 232 ? -12.158 4.192 17.645 1.00 98.50 232 ASN A N 1
ATOM 1816 C CA . ASN A 1 232 ? -12.349 5.569 17.176 1.00 98.50 232 ASN A CA 1
ATOM 1817 C C . ASN A 1 232 ? -12.335 5.659 15.640 1.00 98.50 232 ASN A C 1
ATOM 1819 O O . ASN A 1 232 ? -13.173 6.362 15.080 1.00 98.50 232 ASN A O 1
ATOM 1823 N N . THR A 1 233 ? -11.472 4.897 14.961 1.00 98.62 233 THR A N 1
ATOM 1824 C CA . THR A 1 233 ? -11.462 4.773 13.493 1.00 98.62 233 THR A CA 1
ATOM 1825 C C . THR A 1 233 ? -12.776 4.201 12.980 1.00 98.62 233 THR A C 1
ATOM 1827 O O . THR A 1 233 ? -13.402 4.805 12.113 1.00 98.62 233 THR A O 1
ATOM 1830 N N . VAL A 1 234 ? -13.263 3.101 13.569 1.00 98.75 234 VAL A N 1
ATOM 1831 C CA . VAL A 1 234 ? -14.560 2.506 13.198 1.00 98.75 234 VAL A CA 1
ATOM 1832 C C . VAL A 1 234 ? -15.709 3.503 13.356 1.00 98.75 234 VAL A C 1
ATOM 1834 O O . VAL A 1 234 ? -16.559 3.606 12.478 1.00 98.75 234 VAL A O 1
ATOM 1837 N N . GLN A 1 235 ? -15.719 4.281 14.440 1.00 98.75 235 GLN A N 1
ATOM 1838 C CA . GLN A 1 235 ? -16.736 5.315 14.662 1.00 98.75 235 GLN A CA 1
ATOM 1839 C C . GLN A 1 235 ? -16.614 6.499 13.688 1.00 98.75 235 GLN A C 1
ATOM 1841 O O . GLN A 1 235 ? -17.621 7.131 13.369 1.00 98.75 235 GLN A O 1
ATOM 1846 N N . ALA A 1 236 ? -15.406 6.812 13.210 1.00 98.81 236 ALA A N 1
ATOM 1847 C CA . ALA A 1 236 ? -15.161 7.895 12.260 1.00 98.81 236 ALA A CA 1
ATOM 1848 C C . ALA A 1 236 ? -15.499 7.508 10.810 1.00 98.81 236 ALA A C 1
ATOM 1850 O O . ALA A 1 236 ? -15.912 8.374 10.035 1.00 98.81 236 ALA A O 1
ATOM 1851 N N . LEU A 1 237 ? -15.347 6.228 10.444 1.00 98.81 237 LEU A N 1
ATOM 1852 C CA . LEU A 1 237 ? -15.488 5.730 9.070 1.00 98.81 237 LEU A CA 1
ATOM 1853 C C . LEU A 1 237 ? -16.773 6.189 8.358 1.00 98.81 237 LEU A C 1
ATOM 1855 O O . LEU A 1 237 ? -16.645 6.694 7.243 1.00 98.81 237 LEU A O 1
ATOM 1859 N N . PRO A 1 238 ? -17.986 6.119 8.950 1.00 98.81 238 PRO A N 1
ATOM 1860 C CA . PRO A 1 238 ? -19.203 6.533 8.249 1.00 98.81 238 PRO A CA 1
ATOM 1861 C C . PRO A 1 238 ? -19.170 8.000 7.803 1.00 98.81 238 PRO A C 1
ATOM 1863 O O . PRO A 1 238 ? -19.521 8.327 6.668 1.00 98.81 238 PRO A O 1
ATOM 1866 N N . GLN A 1 239 ? -18.711 8.895 8.685 1.00 98.81 239 GLN A N 1
ATOM 1867 C CA . GLN A 1 239 ? -18.601 10.323 8.382 1.00 98.81 239 GLN A CA 1
ATOM 1868 C C . GLN A 1 239 ? -17.427 10.622 7.449 1.00 98.81 239 GLN A C 1
ATOM 1870 O O . GLN A 1 239 ? -17.547 11.477 6.575 1.00 98.81 239 GLN A O 1
ATOM 1875 N N . LEU A 1 240 ? -16.314 9.903 7.601 1.00 98.62 240 LEU A N 1
ATOM 1876 C CA . LEU A 1 240 ? -15.147 10.027 6.734 1.00 98.62 240 LEU A CA 1
ATOM 1877 C C . LEU A 1 240 ? -15.504 9.632 5.294 1.00 98.62 240 LEU A C 1
ATOM 1879 O O . LEU A 1 240 ? -15.289 10.421 4.379 1.00 98.62 240 LEU A O 1
ATOM 1883 N N . ILE A 1 241 ? -16.130 8.468 5.093 1.00 98.88 241 ILE A N 1
ATOM 1884 C CA . ILE A 1 241 ? -16.586 7.993 3.778 1.00 98.88 241 ILE A CA 1
ATOM 1885 C C . ILE A 1 241 ? -17.580 8.982 3.164 1.00 98.88 241 ILE A C 1
ATOM 1887 O O . ILE A 1 241 ? -17.458 9.328 1.987 1.00 98.88 241 ILE A O 1
ATOM 1891 N N . LYS A 1 242 ? -18.548 9.464 3.955 1.00 98.81 242 LYS A N 1
ATOM 1892 C CA . LYS A 1 242 ? -19.513 10.472 3.504 1.00 98.81 242 LYS A CA 1
A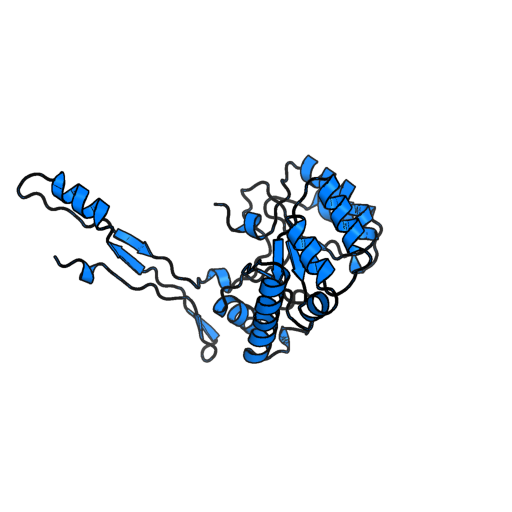TOM 1893 C C . LYS A 1 242 ? -18.807 11.748 3.032 1.00 98.81 242 LYS A C 1
ATOM 1895 O O . LYS A 1 242 ? -19.042 12.177 1.908 1.00 98.81 242 LYS A O 1
ATOM 1900 N N . GLY A 1 243 ? -17.913 12.306 3.847 1.00 98.75 243 GLY A N 1
ATOM 1901 C CA . GLY A 1 243 ? -17.192 13.537 3.524 1.00 98.75 243 GLY A CA 1
ATOM 1902 C C . GLY A 1 243 ? -16.282 13.402 2.300 1.00 98.75 243 GLY A C 1
ATOM 1903 O O . GLY A 1 243 ? -16.213 14.317 1.488 1.00 98.75 243 GLY A O 1
ATOM 1904 N N . LEU A 1 244 ? -15.626 12.252 2.112 1.00 98.75 244 LEU A N 1
ATOM 1905 C CA . LEU A 1 244 ? -14.835 11.985 0.903 1.00 98.75 244 LEU A CA 1
ATOM 1906 C C . LEU A 1 244 ? -15.714 11.944 -0.356 1.00 98.75 244 LEU A C 1
ATOM 1908 O O . LEU A 1 244 ? -15.376 12.564 -1.364 1.00 98.75 244 LEU A O 1
ATOM 1912 N N . ARG A 1 245 ? -16.876 11.285 -0.285 1.00 98.62 245 ARG A N 1
ATOM 1913 C CA . ARG A 1 245 ? -17.836 11.231 -1.398 1.00 98.62 245 ARG A CA 1
ATOM 1914 C C . ARG A 1 245 ? -18.436 12.595 -1.727 1.00 98.62 245 ARG A C 1
ATOM 1916 O O . ARG A 1 245 ? -18.603 12.907 -2.899 1.00 98.62 245 ARG A O 1
ATOM 1923 N N . GLU A 1 246 ? -18.706 13.430 -0.725 1.00 98.56 246 GLU A N 1
ATOM 1924 C CA . GLU A 1 246 ? -19.164 14.816 -0.925 1.00 98.56 246 GLU A CA 1
ATOM 1925 C C . GLU A 1 246 ? -18.118 15.684 -1.647 1.00 98.56 246 GLU A C 1
ATOM 1927 O O . GLU A 1 246 ? -18.475 16.657 -2.309 1.00 98.56 246 GLU A O 1
ATOM 1932 N N . LYS A 1 247 ? -16.836 15.298 -1.599 1.00 98.12 247 LYS A N 1
ATOM 1933 C CA . LYS A 1 247 ? -15.759 15.892 -2.408 1.00 98.12 247 LYS A CA 1
ATOM 1934 C C . LYS A 1 247 ? -15.613 15.258 -3.797 1.00 98.12 247 LYS A C 1
ATOM 1936 O O . LYS A 1 247 ? -14.644 15.549 -4.489 1.00 98.12 247 LYS A O 1
ATOM 1941 N N . ASN A 1 248 ? -16.559 14.414 -4.211 1.00 97.94 248 ASN A N 1
ATOM 1942 C CA . ASN A 1 248 ? -16.520 13.620 -5.441 1.00 97.94 248 ASN A CA 1
ATOM 1943 C C . ASN A 1 248 ? -15.327 12.651 -5.525 1.00 97.94 248 ASN A C 1
ATOM 1945 O O . ASN A 1 248 ? -14.940 12.262 -6.623 1.00 97.94 248 ASN A O 1
ATOM 1949 N N . LEU A 1 249 ? -14.758 12.238 -4.385 1.00 98.19 249 LEU A N 1
ATOM 1950 C CA . LEU A 1 249 ? -13.696 11.233 -4.347 1.00 98.19 249 LEU A CA 1
ATOM 1951 C C . LEU A 1 249 ? -14.302 9.827 -4.263 1.00 98.19 249 LEU A C 1
ATOM 1953 O O . LEU A 1 249 ? -15.094 9.519 -3.365 1.00 98.19 249 LEU A O 1
ATOM 1957 N N . ARG A 1 250 ? -13.907 8.952 -5.187 1.00 97.88 250 ARG A N 1
ATOM 1958 C CA . ARG A 1 250 ? -14.242 7.527 -5.181 1.00 97.88 250 ARG A CA 1
ATOM 1959 C C . ARG A 1 250 ? -13.216 6.771 -4.345 1.00 97.88 250 ARG A C 1
ATOM 1961 O O . ARG A 1 250 ? -12.016 6.881 -4.577 1.00 97.88 250 ARG A O 1
ATOM 1968 N N . LEU A 1 251 ? -13.703 5.987 -3.388 1.00 98.38 251 LEU A N 1
ATOM 1969 C CA . LEU A 1 251 ? -12.849 5.128 -2.577 1.00 98.38 251 LEU A CA 1
ATOM 1970 C C . LEU A 1 251 ? -12.511 3.852 -3.346 1.00 98.38 251 LEU A C 1
ATOM 1972 O O . LEU A 1 251 ? -13.424 3.161 -3.799 1.00 98.38 251 LEU A O 1
ATOM 1976 N N . VAL A 1 252 ? -11.221 3.564 -3.481 1.00 98.19 252 VAL A N 1
ATOM 1977 C CA . VAL A 1 252 ? -10.691 2.392 -4.190 1.00 98.19 252 VAL A CA 1
ATOM 1978 C C . VAL A 1 252 ? -9.515 1.788 -3.412 1.00 98.19 252 VAL A C 1
ATOM 1980 O O . VAL A 1 252 ? -8.858 2.515 -2.657 1.00 98.19 252 VAL A O 1
ATOM 1983 N N . PRO A 1 253 ? -9.206 0.490 -3.570 1.00 98.38 253 PRO A N 1
ATOM 1984 C CA . PRO A 1 253 ? -7.957 -0.080 -3.069 1.00 98.38 253 PRO A CA 1
ATOM 1985 C C . PRO A 1 253 ? -6.721 0.610 -3.665 1.00 98.38 253 PRO A C 1
ATOM 1987 O O . PRO A 1 253 ? -6.786 1.215 -4.735 1.00 98.38 253 PRO A O 1
ATOM 1990 N N . VAL A 1 254 ? -5.586 0.515 -2.977 1.00 97.94 254 VAL A N 1
ATOM 1991 C CA . VAL A 1 254 ? -4.306 1.100 -3.393 1.00 97.94 254 VAL A CA 1
ATOM 1992 C C . VAL A 1 254 ? -3.863 0.556 -4.750 1.00 97.94 254 VAL A C 1
ATOM 1994 O O . VAL A 1 254 ? -3.393 1.337 -5.569 1.00 97.94 254 VAL A O 1
ATOM 1997 N N . GLY A 1 255 ? -4.045 -0.733 -5.045 1.00 96.00 255 GLY A N 1
ATOM 1998 C CA . GLY A 1 255 ? -3.750 -1.250 -6.383 1.00 96.00 255 GLY A CA 1
ATOM 1999 C C . GLY A 1 255 ? -4.543 -0.523 -7.472 1.00 96.00 255 GLY A C 1
ATOM 2000 O O . GLY A 1 255 ? -3.961 -0.048 -8.447 1.00 96.00 255 GLY A O 1
ATOM 2001 N N . GLU A 1 256 ? -5.853 -0.334 -7.279 1.00 95.38 256 GLU A N 1
ATOM 2002 C CA . GLU A 1 256 ? -6.689 0.390 -8.248 1.00 95.38 256 GLU A CA 1
ATOM 2003 C C . GLU A 1 256 ? -6.298 1.874 -8.357 1.00 95.38 256 GLU A C 1
ATOM 2005 O O . GLU A 1 256 ? -6.311 2.443 -9.449 1.00 95.38 256 GLU A O 1
ATOM 2010 N N . LEU A 1 257 ? -5.880 2.484 -7.244 1.00 95.12 257 LEU A N 1
ATOM 2011 C CA . LEU A 1 257 ? -5.375 3.856 -7.197 1.00 95.12 257 LEU A CA 1
ATOM 2012 C C . LEU A 1 257 ? -4.111 4.065 -8.053 1.00 95.12 257 LEU A C 1
ATOM 2014 O O . LEU A 1 257 ? -3.904 5.169 -8.564 1.00 95.12 257 LEU A O 1
ATOM 2018 N N . LEU A 1 258 ? -3.256 3.042 -8.168 1.00 91.25 258 LEU A N 1
ATOM 2019 C CA . LEU A 1 258 ? -1.955 3.130 -8.839 1.00 91.25 258 LEU A CA 1
ATOM 2020 C C . LEU A 1 258 ? -1.957 2.639 -10.286 1.00 91.25 258 LEU A C 1
ATOM 2022 O O . LEU A 1 258 ? -1.180 3.166 -11.077 1.00 91.25 258 LEU A O 1
ATOM 2026 N N . TRP A 1 259 ? -2.762 1.627 -10.614 1.00 77.38 259 TRP A N 1
ATOM 2027 C CA . TRP A 1 259 ? -2.585 0.844 -11.846 1.00 77.38 259 TRP A CA 1
ATOM 2028 C C . TRP A 1 259 ? -3.713 0.967 -12.863 1.00 77.38 259 TRP A C 1
ATOM 2030 O O . TRP A 1 259 ? -3.588 0.444 -13.969 1.00 77.38 259 TRP A O 1
ATOM 2040 N N . HIS A 1 260 ? -4.811 1.646 -12.531 1.00 58.62 260 HIS A N 1
ATOM 2041 C CA . HIS A 1 260 ? -5.735 2.055 -13.578 1.00 58.62 260 HIS A CA 1
ATOM 2042 C C . HIS A 1 260 ? -5.191 3.325 -14.228 1.00 58.62 260 HIS A C 1
ATOM 2044 O O . HIS A 1 260 ? -5.273 4.406 -13.639 1.00 58.62 260 HIS A O 1
ATOM 2050 N N . ASP A 1 261 ? -4.655 3.143 -15.434 1.00 43.69 261 ASP A N 1
ATOM 2051 C CA . ASP A 1 261 ? -4.389 4.161 -16.458 1.00 43.69 261 ASP A CA 1
ATOM 2052 C C . ASP A 1 261 ? -5.616 4.460 -17.326 1.00 43.69 261 ASP A C 1
ATOM 2054 O O . ASP A 1 261 ? -6.688 3.834 -17.117 1.00 43.69 261 ASP A O 1
#